Protein AF-A0A553SNF8-F1 (afdb_monomer_lite)

Foldseek 3Di:
DKWFKKFKAFFLVLCVVQVCAVCVLCCLQPQVVQLLCLQFFDWDDPDSFKIKGKNDDPLVCLVPDPLLVVLVVLLVVLVVLLVVQVVCVVVVNDRDDDPVSVVSLVVNVVSLVVSCVNGVVLVVLLVDPDQQDDDPPPVVRCPSVSSSRSSSSSVCCSVPPDPPDDMDIWMAGSPQNMIIHDCVVDDPVNVVVSQVVVQVSSQVCLVPGSRHHIDMFFAFPAWAFFDWAQKKKWKFADHSDDDPDVVVCVVCSPPRIDIDMDGDPVPGTDGCRVCCVVCVVVNNSRGTPAMDGPRHGGTPTHGDMDDD

Secondary structure (DSSP, 8-state):
-EEEEEEEEE-HHHHHHTTHHHHHHHIIIIIHHHHHHHH-SEEEE-SSSEEEEE----HHHHHH-HHHHHHHHHHHHHHHHHHHHHHHHHTT------HHHHHHHHHHHHHHHHHHHHSTTHHHHHH---------S-TT--TTHHHHHHHHHHHHHHHH--TTS---EEEEETTT-EEEEE-TT--HHHHHHHHHHHHHHHHHTTTTSTT-SEEEEEPEEE-----EESEEEEEEEPPSS--S-TTTHHHHTT-SEEEEEEEPPTT--EEGGGGHHHHHHHHHTT-EEEEEETTEE----EE-EEE-

pLDDT: mean 81.84, std 12.33, range [41.19, 96.06]

Radius of gyration: 25.87 Å; chains: 1; bounding box: 63×44×79 Å

Organism: Niallia circulans (NCBI:txid1397)

Sequence (308 aa):
MEYFVFKLNLEPKTLQIYDYESNREQVIAKIIPKGLGEIFNTYEIIDDSLIKYSDEIDISEVANSLEYNKLIELNRNIINMYEEIVNRYKKGEGINYSVEYLEHRELLNKYINDLILKYPFLKGALESKENVFMVDSFSKIKMAVTYIQRAKKIEYFIKHFSKKESKTEFIYDKQKEFIYISTKDATPKTVEDYVEILQDKINNFSSDSNIGRVTINPVYEKFEFTGLYSEITIELVYPNGAARDRSRAIEAASAAREIRKLEASKNEKIDISTLNDYYQEDGEKGYIKSITSKGKKIITSVIKKMVL

Structure (mmCIF, N/CA/C/O backbone):
data_AF-A0A553SNF8-F1
#
_entry.id   AF-A0A553SNF8-F1
#
loop_
_atom_site.group_PDB
_atom_site.id
_atom_site.type_symbol
_atom_site.label_atom_id
_atom_site.label_alt_id
_atom_site.label_comp_id
_atom_site.label_asym_id
_atom_site.label_entity_id
_atom_site.label_seq_id
_atom_site.pdbx_PDB_ins_code
_atom_site.Cartn_x
_atom_site.Cartn_y
_atom_site.Cartn_z
_atom_site.occupancy
_atom_site.B_iso_or_equiv
_atom_site.auth_seq_id
_atom_site.auth_comp_id
_atom_site.auth_asym_id
_atom_site.auth_atom_id
_atom_site.pdbx_PDB_model_num
ATOM 1 N N . MET A 1 1 ? -7.294 12.730 -20.487 1.00 83.81 1 MET A N 1
ATOM 2 C CA . MET A 1 1 ? -6.097 13.321 -19.821 1.00 83.81 1 MET A CA 1
ATOM 3 C C . MET A 1 1 ? -4.922 12.365 -20.027 1.00 83.81 1 MET A C 1
ATOM 5 O O . MET A 1 1 ? -5.191 11.196 -20.252 1.00 83.81 1 MET A O 1
ATOM 9 N N . GLU A 1 2 ? -3.658 12.806 -20.056 1.00 92.50 2 GLU A N 1
ATOM 10 C CA . GLU A 1 2 ? -2.517 11.888 -20.280 1.00 92.50 2 GLU A CA 1
ATOM 11 C C . GLU A 1 2 ? -1.957 11.355 -18.948 1.00 92.50 2 GLU A C 1
ATOM 13 O O . GLU A 1 2 ? -1.859 12.091 -17.963 1.00 92.50 2 GLU A O 1
ATOM 18 N N . TYR A 1 3 ? -1.578 10.077 -18.933 1.00 94.44 3 TYR A N 1
ATOM 19 C CA . TYR A 1 3 ? -1.058 9.364 -17.769 1.00 94.44 3 TYR A CA 1
ATOM 20 C C . TYR A 1 3 ? 0.196 8.564 -18.125 1.00 94.44 3 TYR A C 1
ATOM 22 O O . TYR A 1 3 ? 0.254 7.956 -19.191 1.00 94.44 3 TYR A O 1
ATOM 30 N N . PHE A 1 4 ? 1.173 8.512 -17.219 1.00 95.31 4 PHE A N 1
ATOM 31 C CA . PHE A 1 4 ? 2.247 7.521 -17.259 1.00 95.31 4 PHE A CA 1
ATOM 32 C C . PHE A 1 4 ? 1.727 6.157 -16.808 1.00 95.31 4 PHE A C 1
ATOM 34 O O . PHE A 1 4 ? 0.921 6.073 -15.878 1.00 95.31 4 PHE A O 1
ATOM 41 N N . VAL A 1 5 ? 2.212 5.097 -17.453 1.00 95.88 5 VAL A N 1
ATOM 42 C CA . VAL A 1 5 ? 1.786 3.719 -17.196 1.00 95.88 5 VAL A CA 1
ATOM 43 C C . VAL A 1 5 ? 2.835 2.978 -16.374 1.00 95.88 5 VAL A C 1
ATOM 45 O O . VAL A 1 5 ? 4.001 2.875 -16.757 1.00 95.88 5 VAL A O 1
ATOM 48 N N . PHE A 1 6 ? 2.387 2.401 -15.267 1.00 95.75 6 PHE A N 1
ATOM 49 C CA . PHE A 1 6 ? 3.163 1.519 -14.406 1.00 95.75 6 PHE A CA 1
ATOM 50 C C . PHE A 1 6 ? 2.449 0.181 -14.252 1.00 95.75 6 PHE A C 1
ATOM 52 O O . PHE A 1 6 ? 1.236 0.101 -14.425 1.00 95.75 6 PHE A O 1
ATOM 59 N N . LYS A 1 7 ? 3.184 -0.871 -13.900 1.00 94.50 7 LYS A N 1
ATOM 60 C CA . LYS A 1 7 ? 2.624 -2.179 -13.562 1.00 94.50 7 LYS A CA 1
ATOM 61 C C . LYS A 1 7 ? 2.808 -2.476 -12.083 1.00 94.50 7 LYS A C 1
ATOM 63 O O . LYS A 1 7 ? 3.927 -2.403 -11.578 1.00 94.50 7 LYS A O 1
ATOM 68 N N . LEU A 1 8 ? 1.723 -2.878 -11.423 1.00 94.00 8 LEU A N 1
ATOM 69 C CA . LEU A 1 8 ? 1.752 -3.461 -10.086 1.00 94.00 8 LEU A CA 1
ATOM 70 C C . LEU A 1 8 ? 2.056 -4.961 -10.197 1.00 94.00 8 LEU A C 1
ATOM 72 O O . LEU A 1 8 ? 1.266 -5.728 -10.747 1.00 94.00 8 LEU A O 1
ATOM 76 N N . ASN A 1 9 ? 3.205 -5.375 -9.670 1.00 90.56 9 ASN A N 1
ATOM 77 C CA . ASN A 1 9 ? 3.650 -6.767 -9.629 1.00 90.56 9 ASN A CA 1
ATOM 78 C C . ASN A 1 9 ? 3.510 -7.306 -8.202 1.00 90.56 9 ASN A C 1
ATOM 80 O O . ASN A 1 9 ? 3.994 -6.671 -7.261 1.00 90.56 9 ASN A O 1
ATOM 84 N N . LEU A 1 10 ? 2.853 -8.456 -8.040 1.00 88.25 10 LEU A N 1
ATOM 85 C CA . LEU A 1 10 ? 2.689 -9.110 -6.740 1.00 88.25 10 LEU A CA 1
ATOM 86 C C . LEU A 1 10 ? 3.916 -9.978 -6.444 1.00 88.25 10 LEU A C 1
ATOM 88 O O . LEU A 1 10 ? 4.553 -10.498 -7.359 1.00 88.25 10 LEU A O 1
ATOM 92 N N . GLU A 1 11 ? 4.255 -10.169 -5.170 1.00 83.56 11 GLU A N 1
ATOM 93 C CA . GLU A 1 11 ? 5.331 -11.100 -4.823 1.00 83.56 11 GLU A CA 1
ATOM 94 C C . GLU A 1 11 ? 4.965 -12.566 -5.149 1.00 83.56 11 GLU A C 1
ATOM 96 O O . GLU A 1 11 ? 3.789 -12.944 -5.074 1.00 83.56 11 GLU A O 1
ATOM 101 N N . PRO A 1 12 ? 5.957 -13.437 -5.431 1.00 80.38 12 PRO A N 1
ATOM 102 C CA . PRO A 1 12 ? 5.714 -14.843 -5.766 1.00 80.38 12 PRO A CA 1
ATOM 103 C C . PRO A 1 12 ? 4.860 -15.594 -4.743 1.00 80.38 12 PRO A C 1
ATOM 105 O O . PRO A 1 12 ? 4.022 -16.411 -5.116 1.00 80.38 12 PRO A O 1
ATOM 108 N N . LYS A 1 13 ? 5.032 -15.294 -3.451 1.00 81.19 13 LYS A N 1
ATOM 109 C CA . LYS A 1 13 ? 4.253 -15.912 -2.376 1.00 81.19 13 LYS A CA 1
ATOM 110 C C . LYS A 1 13 ? 2.761 -15.585 -2.497 1.00 81.19 13 LYS A C 1
ATOM 112 O O . LYS A 1 13 ? 1.938 -16.487 -2.384 1.00 81.19 13 LYS A O 1
ATOM 117 N N . THR A 1 14 ? 2.411 -14.328 -2.772 1.00 83.62 14 THR A N 1
ATOM 118 C CA . THR A 1 14 ? 1.022 -13.913 -3.016 1.00 83.62 14 THR A CA 1
ATOM 119 C C . THR A 1 14 ? 0.461 -14.593 -4.264 1.00 83.62 14 THR A C 1
ATOM 121 O O . THR A 1 14 ? -0.651 -15.115 -4.229 1.00 83.62 14 THR A O 1
ATOM 124 N N . LEU A 1 15 ? 1.238 -14.650 -5.351 1.00 83.50 15 LEU A N 1
ATOM 125 C CA . LEU A 1 15 ? 0.826 -15.323 -6.589 1.00 83.50 15 LEU A CA 1
ATOM 126 C C . LEU A 1 15 ? 0.531 -16.816 -6.366 1.00 83.50 15 LEU A C 1
ATOM 128 O O . LEU A 1 15 ? -0.451 -17.331 -6.898 1.00 83.50 15 LEU A O 1
ATOM 132 N N . GLN A 1 16 ? 1.346 -17.495 -5.552 1.00 83.12 16 GLN A N 1
ATOM 133 C CA . GLN A 1 16 ? 1.144 -18.898 -5.174 1.00 83.12 16 GLN A CA 1
ATOM 134 C C . GLN A 1 16 ? -0.106 -19.093 -4.313 1.00 83.12 16 GLN A C 1
ATOM 136 O O . GLN A 1 16 ? -0.864 -20.026 -4.561 1.00 83.12 16 GLN A O 1
ATOM 141 N N . ILE A 1 17 ? -0.343 -18.215 -3.328 1.00 87.44 17 ILE A N 1
ATOM 142 C CA . ILE A 1 17 ? -1.525 -18.280 -2.448 1.00 87.44 17 ILE A CA 1
ATOM 143 C C . ILE A 1 17 ? -2.823 -18.277 -3.262 1.00 87.44 17 ILE A C 1
ATOM 145 O O . ILE A 1 17 ? -3.762 -18.991 -2.913 1.00 87.44 17 ILE A O 1
ATOM 149 N N . TYR A 1 18 ? -2.872 -17.496 -4.341 1.00 87.56 18 TYR A N 1
ATOM 150 C CA . TYR A 1 18 ? -4.067 -17.374 -5.173 1.00 87.56 18 TYR A CA 1
ATOM 151 C C . TYR A 1 18 ? -4.099 -18.297 -6.389 1.00 87.56 18 TYR A C 1
ATOM 153 O O . TYR A 1 18 ? -5.067 -18.228 -7.139 1.00 87.56 18 TYR A O 1
ATOM 161 N N . ASP A 1 19 ? -3.079 -19.132 -6.607 1.00 85.69 19 ASP A N 1
ATOM 162 C CA . ASP A 1 19 ? -2.916 -19.884 -7.857 1.00 85.69 19 ASP A CA 1
ATOM 163 C C . ASP A 1 19 ? -3.157 -18.976 -9.080 1.00 85.69 19 ASP A C 1
ATOM 165 O O . ASP A 1 19 ? -4.128 -19.119 -9.831 1.00 85.69 19 ASP A O 1
ATOM 169 N N . TYR A 1 20 ? -2.319 -17.939 -9.191 1.00 84.44 20 TYR A N 1
ATOM 170 C CA . TYR A 1 20 ? -2.552 -16.805 -10.087 1.00 84.44 20 TYR A CA 1
ATOM 171 C C . TYR A 1 20 ? -2.827 -17.210 -11.540 1.00 84.44 20 TYR A C 1
ATOM 173 O O . TYR A 1 20 ? -3.677 -16.597 -12.173 1.00 84.44 20 TYR A O 1
ATOM 181 N N . GLU A 1 21 ? -2.164 -18.239 -12.074 1.00 82.06 21 GLU A N 1
ATOM 182 C CA . GLU A 1 21 ? -2.382 -18.684 -13.460 1.00 82.06 21 GLU A CA 1
ATOM 183 C C . GLU A 1 21 ? -3.831 -19.123 -13.707 1.00 82.06 21 GLU A C 1
ATOM 185 O O . GLU A 1 21 ? -4.420 -18.776 -14.730 1.00 82.06 21 GLU A O 1
ATOM 190 N N . SER A 1 22 ? -4.423 -19.841 -12.752 1.00 85.00 22 SER A N 1
ATOM 191 C CA . SER A 1 22 ? -5.802 -20.325 -12.843 1.00 85.00 22 SER A CA 1
ATOM 192 C C . SER A 1 22 ? -6.821 -19.246 -12.471 1.00 85.00 22 SER A C 1
ATOM 194 O O . SER A 1 22 ? -7.935 -19.247 -12.990 1.00 85.00 22 SER A O 1
ATOM 196 N N . ASN A 1 23 ? -6.454 -18.318 -11.579 1.00 88.50 23 ASN A N 1
ATOM 197 C CA . ASN A 1 23 ? -7.374 -17.337 -10.990 1.00 88.50 23 ASN A CA 1
ATOM 198 C C . ASN A 1 23 ? -7.053 -15.885 -11.365 1.00 88.50 23 ASN A C 1
ATOM 200 O O . ASN A 1 23 ? -7.493 -14.955 -10.684 1.00 88.50 23 ASN A O 1
ATOM 204 N N . ARG A 1 24 ? -6.302 -15.670 -12.449 1.00 87.56 24 ARG A N 1
ATOM 205 C CA . ARG A 1 24 ? -5.780 -14.358 -12.853 1.00 87.56 24 ARG A CA 1
ATOM 206 C C . ARG A 1 24 ? -6.851 -13.274 -12.837 1.00 87.56 24 ARG A C 1
ATOM 208 O O . ARG A 1 24 ? -6.680 -12.242 -12.201 1.00 87.56 24 ARG A O 1
ATOM 215 N N . GLU A 1 25 ? -7.977 -13.515 -13.498 1.00 90.94 25 GLU A N 1
ATOM 216 C CA . GLU A 1 25 ? -9.065 -12.539 -13.591 1.00 90.94 25 GLU A CA 1
ATOM 217 C C . GLU A 1 25 ? -9.631 -12.164 -12.213 1.00 90.94 25 GLU A C 1
ATOM 219 O O . GLU A 1 25 ? -9.845 -10.988 -11.928 1.00 90.94 25 GLU A O 1
ATOM 224 N N . GLN A 1 26 ? -9.796 -13.136 -11.313 1.00 92.56 26 GLN A N 1
ATOM 225 C CA . GLN A 1 26 ? -10.245 -12.877 -9.947 1.00 92.56 26 GLN A CA 1
ATOM 226 C C . GLN A 1 26 ? -9.218 -12.056 -9.160 1.00 92.56 26 GLN A C 1
ATOM 228 O O . GLN A 1 26 ? -9.600 -11.147 -8.416 1.00 92.56 26 GLN A O 1
ATOM 233 N N . VAL A 1 27 ? -7.927 -12.357 -9.312 1.00 91.81 27 VAL A N 1
ATOM 234 C CA . VAL A 1 27 ? -6.870 -11.614 -8.621 1.00 91.81 27 VAL A CA 1
ATOM 235 C C . VAL A 1 27 ? -6.867 -10.153 -9.068 1.00 91.81 27 VAL A C 1
ATOM 237 O O . VAL A 1 27 ? -6.914 -9.259 -8.224 1.00 91.81 27 VAL A O 1
ATOM 240 N N . ILE A 1 28 ? -6.899 -9.911 -10.379 1.00 92.75 28 ILE A N 1
ATOM 241 C CA . ILE A 1 28 ? -6.827 -8.565 -10.957 1.00 92.75 28 ILE A CA 1
ATOM 242 C C . ILE A 1 28 ? -8.115 -7.774 -10.713 1.00 92.75 28 ILE A C 1
ATOM 244 O O . ILE A 1 28 ? -8.064 -6.618 -10.308 1.00 92.75 28 ILE A O 1
ATOM 248 N N . ALA A 1 29 ? -9.284 -8.376 -10.924 1.00 92.81 29 ALA A N 1
ATOM 249 C CA . ALA A 1 29 ? -10.547 -7.645 -10.874 1.00 92.81 29 ALA A CA 1
ATOM 250 C C . ALA A 1 29 ? -11.146 -7.534 -9.463 1.00 92.81 29 ALA A C 1
ATOM 252 O O . ALA A 1 29 ? -12.039 -6.712 -9.253 1.00 92.81 29 ALA A O 1
ATOM 253 N N . LYS A 1 30 ? -10.705 -8.359 -8.497 1.00 91.38 30 LYS A N 1
ATOM 254 C CA . LYS A 1 30 ? -11.294 -8.399 -7.144 1.00 91.38 30 LYS A CA 1
ATOM 255 C C . LYS A 1 30 ? -10.268 -8.311 -6.020 1.00 91.38 30 LYS A C 1
ATOM 257 O O . LYS A 1 30 ? -10.416 -7.455 -5.153 1.00 91.38 30 LYS A O 1
ATOM 262 N N . ILE A 1 31 ? -9.253 -9.178 -6.006 1.00 92.69 31 ILE A N 1
ATOM 263 C CA . ILE A 1 31 ? -8.310 -9.253 -4.873 1.00 92.69 31 ILE A CA 1
ATOM 264 C C . ILE A 1 31 ? -7.459 -7.987 -4.781 1.00 92.69 31 ILE A C 1
ATOM 266 O O . ILE A 1 31 ? -7.394 -7.385 -3.709 1.00 92.69 31 ILE A O 1
ATOM 270 N N . ILE A 1 32 ? -6.861 -7.556 -5.897 1.00 93.25 32 ILE A N 1
ATOM 271 C CA . ILE A 1 32 ? -6.054 -6.336 -5.933 1.00 93.25 32 ILE A CA 1
ATOM 272 C C . ILE A 1 32 ? -6.899 -5.105 -5.575 1.00 93.25 32 ILE A C 1
ATOM 274 O O . ILE A 1 32 ? -6.536 -4.415 -4.622 1.00 93.25 32 ILE A O 1
ATOM 278 N N . PRO A 1 33 ? -8.057 -4.857 -6.221 1.00 92.00 33 PRO A N 1
ATOM 279 C CA . PRO A 1 33 ? -8.917 -3.735 -5.869 1.00 92.00 33 PRO A CA 1
ATOM 280 C C . PRO A 1 33 ? -9.352 -3.699 -4.406 1.00 92.00 33 PRO A C 1
ATOM 282 O O . PRO A 1 33 ? -9.375 -2.629 -3.800 1.00 92.00 33 PRO A O 1
ATOM 285 N N . LYS A 1 34 ? -9.675 -4.861 -3.824 1.00 88.56 34 LYS A N 1
ATOM 286 C CA . LYS A 1 34 ? -10.031 -4.958 -2.407 1.00 88.56 34 LYS A CA 1
ATOM 287 C C . LYS A 1 34 ? -8.853 -4.563 -1.515 1.00 88.56 34 LYS A C 1
ATOM 289 O O . LYS A 1 34 ? -9.034 -3.742 -0.627 1.00 88.56 34 LYS A O 1
ATOM 294 N N . GLY A 1 35 ? -7.658 -5.100 -1.775 1.00 89.31 35 GLY A N 1
ATOM 295 C CA . GLY A 1 35 ? -6.455 -4.762 -1.008 1.00 89.31 35 GLY A CA 1
ATOM 296 C C . GLY A 1 35 ? -6.073 -3.286 -1.128 1.00 89.31 35 GLY A C 1
ATOM 297 O O . GLY A 1 35 ? -5.759 -2.652 -0.129 1.00 89.31 35 GLY A O 1
ATOM 298 N N . LEU A 1 36 ? -6.173 -2.701 -2.325 1.00 90.31 36 LEU A N 1
ATOM 299 C CA . LEU A 1 36 ? -5.973 -1.261 -2.511 1.00 90.31 36 LEU A CA 1
ATOM 300 C C . LEU A 1 36 ? -7.040 -0.446 -1.756 1.00 90.31 36 LEU A C 1
ATOM 302 O O . LEU A 1 36 ? -6.704 0.533 -1.098 1.00 90.31 36 LEU A O 1
ATOM 306 N N . GLY A 1 37 ? -8.304 -0.875 -1.766 1.00 85.00 37 GLY A N 1
ATOM 307 C CA . GLY A 1 37 ? -9.381 -0.228 -1.005 1.00 85.00 37 GLY A CA 1
ATOM 308 C C . GLY A 1 37 ? -9.221 -0.306 0.519 1.00 85.00 37 GLY A C 1
ATOM 309 O O . GLY A 1 37 ? -9.763 0.532 1.228 1.00 85.00 37 GLY A O 1
ATOM 310 N N . GLU A 1 38 ? -8.460 -1.272 1.036 1.00 81.56 38 GLU A N 1
ATOM 311 C CA . GLU A 1 38 ? -8.096 -1.351 2.461 1.00 81.56 38 GLU A CA 1
ATOM 312 C C . GLU A 1 38 ? -6.990 -0.338 2.838 1.00 81.56 38 GLU A C 1
ATOM 314 O O . GLU A 1 38 ? -6.829 -0.015 4.016 1.00 81.56 38 GLU A O 1
ATOM 319 N N . ILE A 1 39 ? -6.233 0.164 1.852 1.00 82.31 39 ILE A N 1
ATOM 320 C CA . ILE A 1 39 ? -5.044 1.021 2.028 1.00 82.31 39 ILE A CA 1
ATOM 321 C C . ILE A 1 39 ? -5.344 2.496 1.711 1.00 82.31 39 ILE A C 1
ATOM 323 O O . ILE A 1 39 ? -4.764 3.397 2.325 1.00 82.31 39 ILE A O 1
ATOM 327 N N . PHE A 1 40 ? -6.223 2.755 0.740 1.00 83.38 40 PHE A N 1
ATOM 328 C CA . PHE A 1 40 ? -6.571 4.094 0.260 1.00 83.38 40 PHE A CA 1
ATOM 329 C C . PHE A 1 40 ? -7.983 4.500 0.699 1.00 83.38 40 PHE A C 1
ATOM 331 O O . PHE A 1 40 ? -8.864 3.663 0.860 1.00 83.38 40 PHE A O 1
ATOM 338 N N . ASN A 1 41 ? -8.187 5.802 0.905 1.00 68.81 41 ASN A N 1
ATOM 339 C CA . ASN A 1 41 ? -9.356 6.336 1.616 1.00 68.81 41 ASN A CA 1
ATOM 340 C C . ASN A 1 41 ? -10.534 6.626 0.704 1.00 68.81 41 ASN A C 1
ATOM 342 O O . ASN A 1 41 ? -11.682 6.451 1.099 1.00 68.81 41 ASN A O 1
ATOM 346 N N . THR A 1 42 ? -10.237 7.061 -0.514 1.00 66.12 42 THR A N 1
ATOM 347 C CA . THR A 1 42 ? -11.239 7.314 -1.538 1.00 66.12 42 THR A CA 1
ATOM 348 C C . THR A 1 42 ? -11.014 6.326 -2.668 1.00 66.12 42 THR A C 1
ATOM 350 O O . THR A 1 42 ? -9.887 6.191 -3.150 1.00 66.12 42 THR A O 1
ATOM 353 N N . TYR A 1 43 ? -12.080 5.662 -3.116 1.00 77.25 43 TYR A N 1
ATOM 354 C CA . TYR A 1 43 ? -12.078 5.003 -4.413 1.00 77.25 43 TYR A CA 1
ATOM 355 C C . TYR A 1 43 ? -13.316 5.391 -5.225 1.00 77.25 43 TYR A C 1
ATOM 357 O O . TYR A 1 43 ? -14.440 5.351 -4.732 1.00 77.25 43 TYR A O 1
ATOM 365 N N . GLU A 1 44 ? -13.096 5.801 -6.470 1.00 84.81 44 GLU A N 1
ATOM 366 C CA . GLU A 1 44 ? -14.136 6.182 -7.427 1.00 84.81 44 GLU A CA 1
ATOM 367 C C . GLU A 1 44 ? -14.080 5.210 -8.606 1.00 84.81 44 GLU A C 1
ATOM 369 O O . GLU A 1 44 ? -13.020 4.979 -9.193 1.00 84.81 44 GLU A O 1
ATOM 374 N N . ILE A 1 45 ? -15.219 4.613 -8.952 1.00 86.88 45 ILE A N 1
ATOM 375 C CA . ILE A 1 45 ? -15.329 3.767 -10.141 1.00 86.88 45 ILE A CA 1
ATOM 376 C C . ILE A 1 45 ? -15.508 4.703 -11.336 1.00 86.88 45 ILE A C 1
ATOM 378 O O . ILE A 1 45 ? -16.573 5.296 -11.490 1.00 86.88 45 ILE A O 1
ATOM 382 N N . ILE A 1 46 ? -14.462 4.841 -12.155 1.00 87.25 46 ILE A N 1
ATOM 383 C CA . ILE A 1 46 ? -14.522 5.631 -13.394 1.00 87.25 46 ILE A CA 1
ATOM 384 C C . ILE A 1 46 ? -15.360 4.868 -14.425 1.00 87.25 46 ILE A C 1
ATOM 386 O O . ILE A 1 46 ? -16.241 5.445 -15.058 1.00 87.25 46 ILE A O 1
ATOM 390 N N . ASP A 1 47 ? -15.104 3.562 -14.555 1.00 87.44 47 ASP A N 1
ATOM 391 C CA . ASP A 1 47 ? -15.867 2.636 -15.392 1.00 87.44 47 ASP A CA 1
ATOM 392 C C . ASP A 1 47 ? -15.706 1.165 -14.934 1.00 87.44 47 ASP A C 1
ATOM 394 O O . ASP A 1 47 ? -15.074 0.850 -13.917 1.00 87.44 47 ASP A O 1
ATOM 398 N N . ASP A 1 48 ? -16.276 0.229 -15.698 1.00 86.00 48 ASP A N 1
ATOM 399 C CA . ASP A 1 48 ? -16.244 -1.212 -15.410 1.00 86.00 48 ASP A CA 1
ATOM 400 C C . ASP A 1 48 ? -14.833 -1.820 -15.346 1.00 86.00 48 ASP A C 1
ATOM 402 O O . ASP A 1 48 ? -14.659 -2.895 -14.767 1.00 86.00 48 ASP A O 1
ATOM 406 N N . SER A 1 49 ? -13.814 -1.144 -15.871 1.00 91.19 49 SER A N 1
ATOM 407 C CA . SER A 1 49 ? -12.410 -1.562 -15.894 1.00 91.19 49 SER A CA 1
ATOM 408 C C . SER A 1 49 ? -11.492 -0.699 -15.020 1.00 91.19 49 SER A C 1
ATOM 410 O O . SER A 1 49 ? -10.498 -1.217 -14.514 1.00 91.19 49 SER A O 1
ATOM 412 N N . LEU A 1 50 ? -11.843 0.559 -14.750 1.00 94.50 50 LEU A N 1
ATOM 413 C CA . LEU A 1 50 ? -10.973 1.531 -14.088 1.00 94.50 50 LEU A CA 1
ATOM 414 C C . LEU A 1 50 ? -11.481 1.946 -12.704 1.00 94.50 50 LEU A C 1
ATOM 416 O O . LEU A 1 50 ? -12.629 2.360 -12.533 1.00 94.50 50 LEU A O 1
ATOM 420 N N . ILE A 1 51 ? -10.591 1.888 -11.711 1.00 93.12 51 ILE A N 1
ATOM 421 C CA . ILE A 1 51 ? -10.854 2.372 -10.349 1.00 93.12 51 ILE A CA 1
AT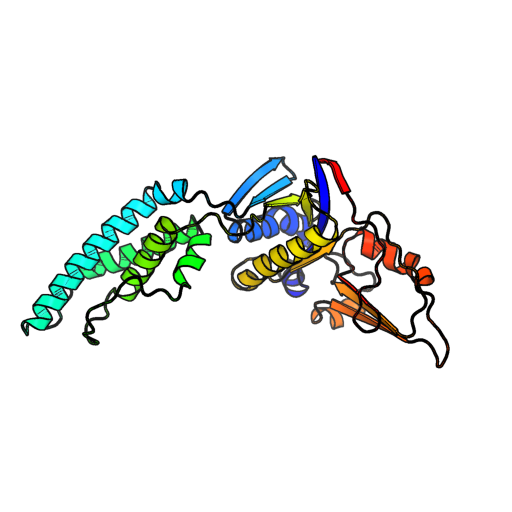OM 422 C C . ILE A 1 51 ? -9.824 3.432 -9.995 1.00 93.12 51 ILE A C 1
ATOM 424 O O . ILE A 1 51 ? -8.625 3.169 -9.996 1.00 93.12 51 ILE A O 1
ATOM 428 N N . LYS A 1 52 ? -10.284 4.627 -9.654 1.00 92.62 52 LYS A N 1
ATOM 429 C CA . LYS A 1 52 ? -9.446 5.685 -9.106 1.00 92.62 52 LYS A CA 1
ATOM 430 C C . LYS A 1 52 ? -9.280 5.470 -7.611 1.00 92.62 52 LYS A C 1
ATOM 432 O O . LYS A 1 52 ? -10.277 5.284 -6.928 1.00 92.62 52 LYS A O 1
ATOM 437 N N . TYR A 1 53 ? -8.057 5.549 -7.110 1.00 91.06 53 TYR A N 1
ATOM 438 C CA . TYR A 1 53 ? -7.741 5.542 -5.687 1.00 91.06 53 TYR A CA 1
ATOM 439 C C . TYR A 1 53 ? -7.110 6.869 -5.296 1.00 91.06 53 TYR A C 1
ATOM 441 O O . TYR A 1 53 ? -6.282 7.414 -6.032 1.00 91.06 53 TYR A O 1
ATOM 449 N N . SER A 1 54 ? -7.465 7.372 -4.117 1.00 85.56 54 SER A N 1
ATOM 450 C CA . SER A 1 54 ? -6.719 8.456 -3.502 1.00 85.56 54 SER A CA 1
ATOM 451 C C . SER A 1 54 ? -6.600 8.322 -1.990 1.00 85.56 54 SER A C 1
ATOM 453 O O . SER A 1 54 ? -7.401 7.673 -1.311 1.00 85.56 54 SER A O 1
ATOM 455 N N . ASP A 1 55 ? -5.573 8.960 -1.449 1.00 75.12 55 ASP A N 1
ATOM 456 C CA . ASP A 1 55 ? -5.453 9.217 -0.020 1.00 75.12 55 ASP A CA 1
ATOM 457 C C . ASP A 1 55 ? -6.089 10.542 0.403 1.00 75.12 55 ASP A C 1
ATOM 459 O O . ASP A 1 55 ? -5.874 10.976 1.535 1.00 75.12 55 ASP A O 1
ATOM 463 N N . GLU A 1 56 ? -6.892 11.171 -0.463 1.00 71.38 56 GLU A N 1
ATOM 464 C CA . GLU A 1 56 ? -7.703 12.300 -0.040 1.00 71.38 56 GLU A CA 1
ATOM 465 C C . GLU A 1 56 ? -8.663 11.803 1.034 1.00 71.38 56 GLU A C 1
ATOM 467 O O . GLU A 1 56 ? -9.533 10.965 0.801 1.00 71.38 56 GLU A O 1
ATOM 472 N N . ILE A 1 57 ? -8.427 12.286 2.248 1.00 69.00 57 ILE A N 1
ATOM 473 C CA . ILE A 1 57 ? -9.287 12.040 3.389 1.00 69.00 57 ILE A CA 1
ATOM 474 C C . ILE A 1 57 ? -10.285 13.186 3.424 1.00 69.00 57 ILE A C 1
ATOM 476 O O . ILE A 1 57 ? -9.899 14.350 3.592 1.00 69.00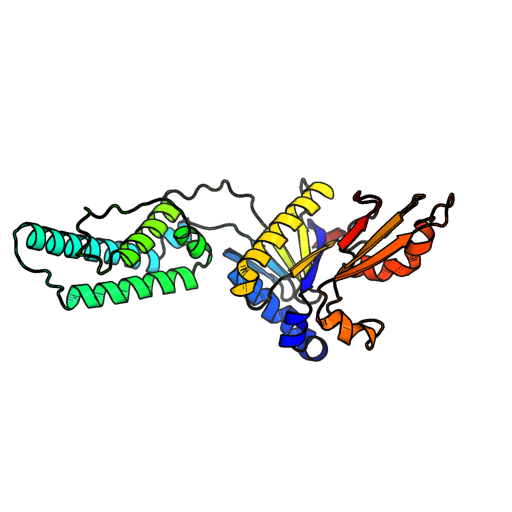 57 ILE A O 1
ATOM 480 N N . ASP A 1 58 ? -11.569 12.862 3.311 1.00 71.75 58 ASP A N 1
ATOM 481 C CA . ASP A 1 58 ? -12.611 13.782 3.742 1.00 71.75 58 ASP A CA 1
ATOM 482 C C . ASP A 1 58 ? -12.807 13.652 5.256 1.00 71.75 58 ASP A C 1
ATOM 484 O O . ASP A 1 58 ? -13.659 12.921 5.759 1.00 71.75 58 ASP A O 1
ATOM 488 N N . ILE A 1 59 ? -11.979 14.376 6.016 1.00 77.62 59 ILE A N 1
ATOM 489 C CA . ILE A 1 59 ? -12.116 14.437 7.479 1.00 77.62 59 ILE A CA 1
ATOM 490 C C . ILE A 1 59 ? -13.494 14.951 7.861 1.00 77.62 59 ILE A C 1
ATOM 492 O O . ILE A 1 59 ? -14.010 14.561 8.905 1.00 77.62 59 ILE A O 1
ATOM 496 N N . SER A 1 60 ? -14.096 15.804 7.032 1.00 79.06 60 SER A N 1
ATOM 497 C CA . SER A 1 60 ? -15.420 16.356 7.292 1.00 79.06 60 SER A CA 1
ATOM 498 C C . SER A 1 60 ? -16.461 15.245 7.311 1.00 79.06 60 SER A C 1
ATOM 500 O O . SER A 1 60 ? -17.330 15.256 8.177 1.00 79.06 60 SER A O 1
ATOM 502 N N . GLU A 1 61 ? -16.361 14.264 6.414 1.00 83.12 61 GLU A N 1
ATOM 503 C CA . GLU A 1 61 ? -17.256 13.105 6.405 1.00 83.12 61 GLU A CA 1
ATOM 504 C C . GLU A 1 61 ? -17.167 12.334 7.728 1.00 83.12 61 GLU A C 1
ATOM 506 O O . GLU A 1 61 ? -18.180 12.101 8.392 1.00 83.12 61 GLU A O 1
ATOM 511 N N . VAL A 1 62 ? -15.949 12.009 8.171 1.00 84.50 62 VAL A N 1
ATOM 512 C CA . VAL A 1 62 ? -15.743 11.262 9.420 1.00 84.50 62 VAL A CA 1
ATOM 513 C C . VAL A 1 62 ? -16.175 12.074 10.634 1.00 84.50 62 VAL A C 1
ATOM 515 O O . VAL A 1 62 ? -16.899 11.558 11.486 1.00 84.50 62 VAL A O 1
ATOM 518 N N . ALA A 1 63 ? -15.788 13.349 10.701 1.00 85.62 63 ALA A N 1
ATOM 519 C CA . ALA A 1 63 ? -16.135 14.255 11.792 1.00 85.62 63 ALA A CA 1
ATOM 520 C C . ALA A 1 63 ? -17.652 14.467 11.924 1.00 85.62 63 ALA A C 1
ATOM 522 O O . ALA A 1 63 ? -18.137 14.694 13.031 1.00 85.62 63 ALA A O 1
ATOM 523 N N . ASN A 1 64 ? -18.400 14.355 10.822 1.00 87.69 64 ASN A N 1
ATOM 524 C CA . ASN A 1 64 ? -19.859 14.469 10.805 1.00 87.69 64 ASN A CA 1
ATOM 525 C C . ASN A 1 64 ? -20.582 13.112 10.892 1.00 87.69 64 ASN A C 1
ATOM 527 O O . ASN A 1 64 ? -21.812 13.080 10.963 1.00 87.69 64 ASN A O 1
ATOM 531 N N . SER A 1 65 ? -19.854 11.992 10.907 1.00 89.81 65 SER A N 1
ATOM 532 C CA . SER A 1 65 ? -20.452 10.656 10.944 1.00 89.81 65 SER A CA 1
ATOM 533 C C . SER A 1 65 ? -21.153 10.364 12.278 1.00 89.81 65 SER A C 1
ATOM 535 O O . SER A 1 65 ? -20.734 10.795 13.359 1.00 89.81 65 SER A O 1
ATOM 537 N N . LEU A 1 66 ? -22.241 9.592 12.215 1.00 89.56 66 LEU A N 1
ATOM 538 C CA . LEU A 1 66 ? -22.990 9.163 13.400 1.00 89.56 66 LEU A CA 1
ATOM 539 C C . LEU A 1 66 ? -22.113 8.302 14.322 1.00 89.56 66 LEU A C 1
ATOM 541 O O . LEU A 1 66 ? -22.197 8.401 15.545 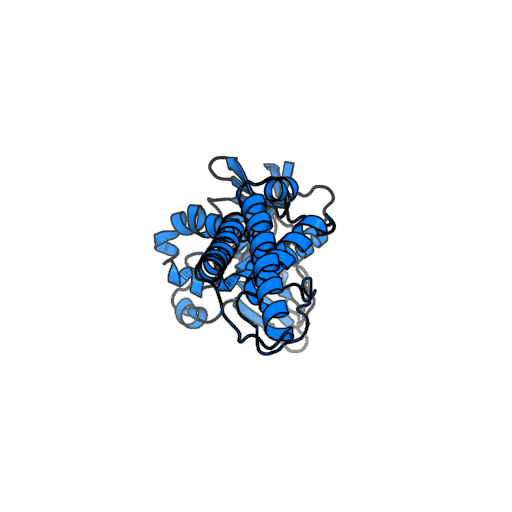1.00 89.56 66 LEU A O 1
ATOM 545 N N . GLU A 1 67 ? -21.266 7.460 13.737 1.00 88.69 67 GLU A N 1
ATOM 546 C CA . GLU A 1 67 ? -20.369 6.551 14.443 1.00 88.69 67 GLU A CA 1
ATOM 547 C C . GLU A 1 67 ? -19.298 7.310 15.232 1.00 88.69 67 GLU A C 1
ATOM 549 O O . GLU A 1 67 ? -19.068 7.000 16.402 1.00 88.69 67 GLU A O 1
ATOM 554 N N . TYR A 1 68 ? -18.698 8.346 14.638 1.00 92.69 68 TYR A N 1
ATOM 555 C CA . TYR A 1 68 ? -17.748 9.203 15.342 1.00 92.69 68 TYR A CA 1
ATOM 556 C C . TYR A 1 68 ? -18.416 9.952 16.500 1.00 92.69 68 TYR A C 1
ATOM 558 O O . TYR A 1 68 ? -17.898 9.951 17.616 1.00 92.69 68 TYR A O 1
ATOM 566 N N . ASN A 1 69 ? -19.603 10.522 16.282 1.00 92.25 69 ASN A N 1
ATOM 567 C CA . ASN A 1 69 ? -20.331 11.222 17.341 1.00 92.25 69 ASN A CA 1
ATOM 568 C C . ASN A 1 69 ? -20.659 10.298 18.526 1.00 92.25 69 ASN A C 1
ATOM 570 O O . ASN A 1 69 ? -20.392 10.657 19.676 1.00 92.25 69 ASN A O 1
ATOM 574 N N . LYS A 1 70 ? -21.126 9.072 18.250 1.00 92.81 70 LYS A N 1
ATOM 575 C CA . LYS A 1 70 ? -21.350 8.036 19.273 1.00 92.81 70 LYS A CA 1
ATOM 576 C C . LYS A 1 70 ? -20.071 7.668 20.023 1.00 92.81 70 LYS A C 1
ATOM 578 O O . LYS A 1 70 ? -20.109 7.498 21.240 1.00 92.81 70 LYS A O 1
ATOM 583 N N . LEU A 1 71 ? -18.941 7.551 19.320 1.00 94.81 71 LEU A N 1
ATOM 584 C CA . LEU A 1 71 ? -17.642 7.276 19.934 1.00 94.81 71 LEU A CA 1
ATOM 585 C C . LEU A 1 71 ? -17.248 8.383 20.922 1.00 94.81 71 LEU A C 1
ATOM 587 O O . LEU A 1 71 ? -16.848 8.085 22.047 1.00 94.81 71 LEU A O 1
A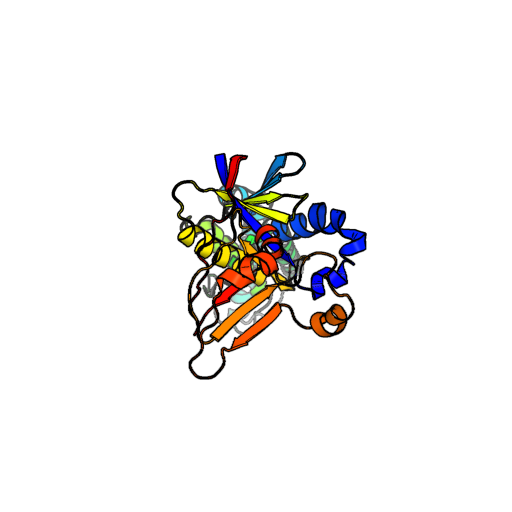TOM 591 N N . ILE A 1 72 ? -17.359 9.652 20.515 1.00 94.31 72 ILE A N 1
ATOM 592 C CA . ILE A 1 72 ? -16.988 10.800 21.353 1.00 94.31 72 ILE A CA 1
ATOM 593 C C . ILE A 1 72 ? -17.894 10.913 22.580 1.00 94.31 72 ILE A C 1
ATOM 595 O O . ILE A 1 72 ? -17.392 11.144 23.682 1.00 94.31 72 ILE A O 1
ATOM 599 N N . GLU A 1 73 ? -19.202 10.734 22.410 1.00 94.81 73 GLU A N 1
ATOM 600 C CA . GLU A 1 73 ? -20.167 10.757 23.511 1.00 94.81 73 GLU A CA 1
ATOM 601 C C . GLU A 1 73 ? -19.882 9.644 24.528 1.00 94.81 73 GLU A C 1
ATOM 603 O O . GLU A 1 73 ? -19.686 9.916 25.714 1.00 94.81 73 GLU A O 1
ATOM 608 N N . LEU A 1 74 ? -19.742 8.402 24.054 1.00 95.06 74 LEU A N 1
ATOM 609 C CA . LEU A 1 74 ? -19.448 7.255 24.908 1.00 95.06 74 LEU A CA 1
ATOM 610 C C . LEU A 1 74 ? -18.110 7.413 25.645 1.00 95.06 74 LEU A C 1
ATOM 612 O O . LEU A 1 74 ? -18.006 7.100 26.832 1.00 95.06 74 LEU A O 1
ATOM 616 N N . ASN A 1 75 ? -17.091 7.943 24.964 1.00 94.25 75 ASN A N 1
ATOM 617 C CA . ASN A 1 75 ? -15.788 8.198 25.567 1.00 94.25 75 ASN A CA 1
ATOM 618 C C . ASN A 1 75 ? -15.869 9.242 26.693 1.00 94.25 75 ASN A C 1
ATOM 620 O O . ASN A 1 75 ? -15.243 9.063 27.735 1.00 94.25 75 ASN A O 1
ATOM 624 N N . ARG A 1 76 ? -16.662 10.311 26.524 1.00 93.31 76 ARG A N 1
ATOM 625 C CA . ARG A 1 76 ? -16.893 11.306 27.589 1.00 93.31 76 ARG A CA 1
ATOM 626 C C . ARG A 1 76 ? -17.563 10.677 28.809 1.00 93.31 76 ARG A C 1
ATOM 628 O O . ARG A 1 76 ? -17.104 10.909 29.923 1.00 93.31 76 ARG A O 1
ATOM 635 N N . ASN A 1 77 ? -18.581 9.842 28.601 1.00 93.94 77 ASN A N 1
ATOM 636 C CA . ASN A 1 77 ? -19.276 9.163 29.698 1.00 93.94 77 ASN A CA 1
ATOM 637 C C . ASN A 1 77 ? -18.323 8.255 30.488 1.00 93.94 77 ASN A C 1
ATOM 639 O O . ASN A 1 77 ? -18.264 8.333 31.713 1.00 93.94 77 ASN A O 1
ATOM 643 N N . ILE A 1 78 ? -17.504 7.461 29.794 1.00 92.75 78 ILE A N 1
ATOM 644 C CA . ILE A 1 78 ? -16.519 6.578 30.434 1.00 92.75 78 ILE A CA 1
ATOM 645 C C . ILE A 1 78 ? -15.453 7.367 31.196 1.00 92.75 78 ILE A C 1
ATOM 647 O O . ILE A 1 78 ? -15.052 6.932 32.275 1.00 92.75 78 ILE A O 1
ATOM 651 N N . ILE A 1 79 ? -14.990 8.506 30.667 1.00 91.31 79 ILE A N 1
ATOM 652 C CA . ILE A 1 79 ? -14.040 9.381 31.371 1.00 91.31 79 ILE A CA 1
ATOM 653 C C . ILE A 1 79 ? -14.651 9.876 32.685 1.00 91.31 79 ILE A C 1
ATOM 655 O O . ILE A 1 79 ? -14.009 9.741 33.722 1.00 91.31 79 ILE A O 1
ATOM 659 N N . ASN A 1 80 ? -15.898 10.353 32.669 1.00 91.44 80 ASN A N 1
ATOM 660 C CA . ASN A 1 80 ? -16.575 10.823 33.882 1.00 91.44 80 ASN A CA 1
ATOM 661 C C . ASN A 1 80 ? -16.693 9.704 34.933 1.00 91.44 80 ASN A C 1
ATOM 663 O O . ASN A 1 80 ? -16.320 9.889 36.090 1.00 91.44 80 ASN A O 1
ATOM 667 N N . MET A 1 81 ? -17.134 8.508 34.526 1.00 92.06 81 MET A N 1
ATOM 668 C CA . MET A 1 81 ? -17.219 7.347 35.424 1.00 92.06 81 MET A CA 1
ATOM 669 C C . MET A 1 81 ? -15.843 6.936 35.967 1.00 92.06 81 MET A C 1
ATOM 671 O O . MET A 1 81 ? -15.703 6.588 37.139 1.00 92.06 81 MET A O 1
ATOM 675 N N . TYR A 1 82 ? -14.810 6.983 35.122 1.00 90.88 82 TYR A N 1
ATOM 676 C CA . TYR A 1 82 ? -13.434 6.701 35.517 1.00 90.88 82 TYR A CA 1
ATOM 677 C C . TYR A 1 82 ? -12.936 7.699 36.572 1.00 90.88 82 TYR A C 1
ATOM 679 O O . TYR A 1 82 ? -12.367 7.291 37.584 1.00 90.88 82 TYR A O 1
ATOM 687 N N . GLU A 1 83 ? -13.183 8.995 36.375 1.00 89.19 83 GLU A N 1
ATOM 688 C CA . GLU A 1 83 ? -12.823 10.045 37.331 1.00 89.19 83 GLU A CA 1
ATOM 689 C C . GLU A 1 83 ? -13.533 9.868 38.677 1.00 89.19 83 GLU A C 1
ATOM 691 O O . GLU A 1 83 ? -12.907 10.033 39.727 1.00 89.19 83 GLU A O 1
ATOM 696 N N . GLU A 1 84 ? -14.803 9.457 38.685 1.00 90.00 84 GLU A N 1
ATOM 697 C CA . GLU A 1 84 ? -15.507 9.110 39.922 1.00 90.00 84 GLU A CA 1
ATOM 698 C C . GLU A 1 84 ? -14.839 7.955 40.674 1.00 90.00 84 GLU A C 1
ATOM 700 O O . GLU A 1 84 ? -14.630 8.055 41.885 1.00 90.00 84 GLU A O 1
ATOM 705 N N . ILE A 1 85 ? -14.468 6.879 39.971 1.00 89.94 85 ILE A N 1
ATOM 706 C CA . ILE A 1 85 ? -13.775 5.724 40.563 1.00 89.94 85 ILE A CA 1
ATOM 707 C C . ILE A 1 85 ? -12.434 6.163 41.161 1.00 89.94 85 ILE A C 1
ATOM 709 O O . ILE A 1 85 ? -12.113 5.808 42.297 1.00 89.94 85 ILE A O 1
ATOM 713 N N . VAL A 1 86 ? -11.666 6.977 40.430 1.00 87.50 86 VAL A N 1
ATOM 714 C CA . VAL A 1 86 ? -10.399 7.542 40.915 1.00 87.50 86 VAL A CA 1
ATOM 715 C C . VAL A 1 86 ? -10.622 8.398 42.160 1.00 87.50 86 VAL A C 1
ATOM 717 O O . VAL A 1 86 ? -9.873 8.275 43.127 1.00 87.50 86 VAL A O 1
ATOM 720 N N . ASN A 1 87 ? -11.655 9.239 42.174 1.00 88.19 87 ASN A N 1
ATOM 721 C CA . ASN A 1 87 ? -11.958 10.112 43.304 1.00 88.19 87 ASN A CA 1
ATOM 722 C C . ASN A 1 87 ? -12.399 9.334 44.550 1.00 88.19 87 ASN A C 1
ATOM 724 O O . ASN A 1 87 ? -11.955 9.665 45.649 1.00 88.19 87 ASN A O 1
ATOM 728 N N . ARG A 1 88 ? -13.219 8.287 44.402 1.00 88.19 88 ARG A N 1
ATOM 729 C CA . ARG A 1 88 ? -13.580 7.379 45.508 1.00 88.19 88 ARG A CA 1
ATOM 730 C C . ARG A 1 88 ? -12.344 6.663 46.050 1.00 88.19 88 ARG A C 1
ATOM 732 O O . ARG A 1 88 ? -12.101 6.678 47.254 1.00 88.19 88 ARG A O 1
ATOM 739 N N . TYR A 1 89 ? -11.485 6.169 45.159 1.00 88.31 89 TYR A N 1
ATOM 740 C CA . TYR A 1 89 ? -10.222 5.548 45.551 1.00 88.31 89 TYR A CA 1
ATOM 741 C C . TYR A 1 89 ? -9.279 6.496 46.299 1.00 88.31 89 TYR A C 1
ATOM 743 O O . TYR A 1 89 ? -8.722 6.130 47.334 1.00 88.31 89 TYR A O 1
ATOM 751 N N . LYS A 1 90 ? -9.145 7.747 45.837 1.00 86.12 90 LYS A N 1
ATOM 752 C CA . LYS A 1 90 ? -8.385 8.799 46.537 1.00 86.12 90 LYS A CA 1
ATOM 753 C C . LYS A 1 90 ? -8.931 9.076 47.946 1.00 86.12 90 LYS A C 1
ATOM 755 O O . LYS A 1 90 ? -8.156 9.434 48.827 1.00 86.12 90 LYS A O 1
ATOM 760 N N . LYS A 1 91 ? -10.237 8.893 48.170 1.00 88.75 91 LYS A N 1
ATOM 761 C CA . LYS A 1 91 ? -10.900 9.030 49.481 1.00 88.75 91 LYS A CA 1
ATOM 762 C C . LYS A 1 91 ? -10.765 7.789 50.377 1.00 88.75 91 LYS A C 1
ATOM 764 O O . LYS A 1 91 ? -11.267 7.802 51.495 1.00 88.75 91 LYS A O 1
ATOM 769 N N . GLY A 1 92 ? -10.075 6.741 49.920 1.00 85.81 92 GLY A N 1
ATOM 770 C CA . GLY A 1 92 ? -9.869 5.499 50.671 1.00 85.81 92 GLY A CA 1
ATOM 771 C C . GLY A 1 92 ? -10.976 4.459 50.484 1.00 85.81 92 GLY A C 1
ATOM 772 O O . GLY A 1 92 ? -10.918 3.395 51.099 1.00 85.81 92 GLY A O 1
ATOM 773 N N . GLU A 1 93 ? -11.959 4.727 49.624 1.00 81.38 93 GLU A N 1
ATOM 774 C CA . GLU A 1 93 ? -12.932 3.721 49.207 1.00 81.38 93 GLU A CA 1
ATOM 775 C C . GLU A 1 93 ? -12.230 2.746 48.245 1.00 81.38 93 GLU A C 1
ATOM 777 O O . GLU A 1 93 ? -11.454 3.153 47.385 1.00 81.38 93 GLU A O 1
ATOM 782 N N . GLY A 1 94 ? -12.428 1.435 48.396 1.00 83.88 94 GLY A N 1
ATOM 783 C CA . GLY A 1 94 ? -11.789 0.451 47.514 1.00 83.88 94 GLY A CA 1
ATOM 784 C C . GLY A 1 94 ? -12.100 0.682 46.025 1.00 83.88 94 GLY A C 1
ATOM 785 O O . GLY A 1 94 ? -13.045 1.380 45.662 1.00 83.88 94 GLY A O 1
ATOM 786 N N . ILE A 1 95 ? -11.320 0.062 45.135 1.00 87.00 95 ILE A N 1
ATOM 787 C CA . ILE A 1 95 ? -11.582 0.137 43.690 1.00 87.00 95 ILE A CA 1
ATOM 788 C C . ILE A 1 95 ? -12.797 -0.737 43.372 1.00 87.00 95 ILE A C 1
ATOM 790 O O . ILE A 1 95 ? -12.721 -1.960 43.483 1.00 87.00 95 ILE A O 1
ATOM 794 N N . ASN A 1 96 ? -13.895 -0.112 42.954 1.00 86.69 96 ASN A N 1
ATOM 795 C CA . ASN A 1 96 ? -15.111 -0.805 42.547 1.00 86.69 96 ASN A CA 1
ATOM 796 C C . ASN A 1 96 ? -15.568 -0.306 41.171 1.00 86.69 96 ASN A C 1
ATOM 798 O O . ASN A 1 96 ? -15.735 0.896 40.968 1.00 86.69 96 ASN A O 1
ATOM 802 N N . TYR A 1 97 ? -15.754 -1.235 40.235 1.00 90.12 97 TYR A N 1
ATOM 803 C CA . TYR A 1 97 ? -16.215 -0.956 38.879 1.00 90.12 97 TYR A CA 1
ATOM 804 C C . TYR A 1 97 ? -17.694 -1.327 38.778 1.00 90.12 97 TYR A C 1
ATOM 806 O O . TYR A 1 97 ? -18.055 -2.477 39.024 1.00 90.12 97 TYR A O 1
ATOM 814 N N . SER A 1 98 ? -18.550 -0.374 38.407 1.00 91.25 98 SER A N 1
ATOM 815 C CA . SER A 1 98 ? -19.959 -0.683 38.158 1.00 91.25 98 SER A CA 1
ATOM 816 C C . SER A 1 98 ? -20.116 -1.572 36.919 1.00 91.25 98 SER A C 1
ATOM 818 O O . SER A 1 98 ? -19.282 -1.552 36.012 1.00 91.25 98 SER A O 1
ATOM 820 N N . VAL A 1 99 ? -21.211 -2.334 36.865 1.00 93.12 99 VAL A N 1
ATOM 821 C CA . VAL A 1 99 ? -21.572 -3.132 35.679 1.00 93.12 99 VAL A CA 1
ATOM 822 C C . VAL A 1 99 ? -21.677 -2.232 34.448 1.00 93.12 99 VAL A C 1
ATOM 824 O O . VAL A 1 99 ? -21.056 -2.511 33.427 1.00 93.12 99 VAL A O 1
ATOM 827 N N . GLU A 1 100 ? -22.350 -1.091 34.597 1.00 94.06 100 GLU A N 1
ATOM 828 C CA . GLU A 1 100 ? -22.494 -0.081 33.550 1.00 94.06 100 GLU A CA 1
ATOM 829 C C . GLU A 1 100 ? -21.136 0.377 32.993 1.00 94.06 100 GLU A C 1
ATOM 831 O O . GLU A 1 100 ? -20.959 0.454 31.780 1.00 94.06 100 GLU A O 1
ATOM 836 N N . TYR A 1 101 ? -20.142 0.614 33.857 1.00 92.94 101 TYR A N 1
ATOM 837 C CA . TYR A 1 101 ? -18.807 1.034 33.430 1.00 92.94 101 TYR A CA 1
ATOM 838 C C . TYR A 1 101 ? -18.116 -0.033 32.570 1.00 92.94 101 TYR A C 1
ATOM 840 O O . TYR A 1 101 ? -17.463 0.282 31.570 1.00 92.94 101 TYR A O 1
ATOM 848 N N . LEU A 1 102 ? -18.264 -1.306 32.945 1.00 92.44 102 LEU A N 1
ATOM 849 C CA . LEU A 1 102 ? -17.693 -2.426 32.200 1.00 92.44 102 LEU A CA 1
ATOM 850 C C . LEU A 1 102 ? -18.384 -2.615 30.843 1.00 92.44 102 LEU A C 1
ATOM 852 O O . LEU A 1 102 ? -17.701 -2.835 29.844 1.00 92.44 102 LEU A O 1
ATOM 856 N N . GLU A 1 103 ? -19.707 -2.464 30.784 1.00 94.19 103 GLU A N 1
ATOM 857 C CA . GLU A 1 103 ? -20.477 -2.514 29.535 1.00 94.19 103 GLU A CA 1
ATOM 858 C C . GLU A 1 103 ? -20.088 -1.375 28.587 1.00 94.19 103 GLU A C 1
ATOM 860 O O . GLU A 1 103 ? -19.806 -1.602 27.408 1.00 94.19 103 GLU A O 1
ATOM 865 N N . HIS A 1 104 ? -19.987 -0.152 29.113 1.00 93.94 104 HIS A N 1
ATOM 866 C CA . HIS A 1 104 ? -19.568 1.013 28.341 1.00 93.94 104 HIS A CA 1
ATOM 867 C C . HIS A 1 104 ? -18.147 0.831 27.795 1.00 93.94 104 HIS A C 1
ATOM 869 O O . HIS A 1 104 ? -17.890 1.139 26.630 1.00 93.94 104 HIS A O 1
ATOM 875 N N . ARG A 1 105 ? -17.226 0.263 28.587 1.00 92.44 105 ARG A N 1
ATOM 876 C CA . ARG A 1 105 ? -15.862 -0.063 28.139 1.00 92.44 105 ARG A CA 1
ATOM 877 C C . ARG A 1 105 ? -15.859 -0.992 26.919 1.00 92.44 105 ARG A C 1
ATOM 879 O O . ARG A 1 105 ? -15.095 -0.745 25.984 1.00 92.44 105 ARG A O 1
ATOM 886 N N . GLU A 1 106 ? -16.661 -2.054 26.930 1.00 93.19 106 GLU A N 1
ATOM 887 C CA . GLU A 1 106 ? -16.741 -2.992 25.801 1.00 93.19 106 GLU A CA 1
ATOM 888 C C . GLU A 1 106 ? -17.358 -2.331 24.563 1.00 93.19 106 GLU A C 1
ATOM 890 O O . GLU A 1 106 ? -16.821 -2.451 23.458 1.00 93.19 106 GLU A O 1
ATOM 895 N N . LEU A 1 107 ? -18.422 -1.544 24.750 1.00 94.50 107 LEU A N 1
ATOM 896 C CA . LEU A 1 107 ? -19.030 -0.756 23.675 1.00 94.50 107 LEU A CA 1
ATOM 897 C C . LEU A 1 107 ? -18.043 0.245 23.064 1.00 94.50 107 LEU A C 1
ATOM 899 O O . LEU A 1 107 ? -18.011 0.402 21.844 1.00 94.50 107 LEU A O 1
ATOM 903 N N . LEU A 1 108 ? -17.193 0.875 23.880 1.00 94.19 108 LEU A N 1
ATOM 904 C CA . LEU A 1 108 ? -16.187 1.818 23.398 1.00 94.19 108 LEU A CA 1
ATOM 905 C C . LEU A 1 108 ? -15.176 1.120 22.491 1.00 94.19 108 LEU A C 1
ATOM 907 O O . LEU A 1 108 ? -14.879 1.616 21.408 1.00 94.19 108 LEU A O 1
ATOM 911 N N . ASN A 1 109 ? -14.678 -0.050 22.897 1.00 93.56 109 ASN A N 1
ATOM 912 C CA . ASN A 1 109 ? -13.772 -0.832 22.058 1.00 93.56 109 ASN A CA 1
ATOM 913 C C . ASN A 1 109 ? -14.438 -1.250 20.741 1.00 93.56 109 ASN A C 1
ATOM 915 O O . ASN A 1 109 ? -13.811 -1.161 19.686 1.00 93.56 109 ASN A O 1
ATOM 919 N N . LYS A 1 110 ? -15.713 -1.654 20.791 1.00 93.25 110 LYS A N 1
ATOM 920 C CA . LYS A 1 110 ? -16.485 -1.991 19.595 1.00 93.25 110 LYS A CA 1
ATOM 921 C C . LYS A 1 110 ? -16.590 -0.800 18.638 1.00 93.25 110 LYS A C 1
ATOM 923 O O . LYS A 1 110 ? -16.199 -0.935 17.487 1.00 93.25 110 LYS A O 1
ATOM 928 N N . TYR A 1 111 ? -17.020 0.371 19.110 1.00 93.75 111 TYR A N 1
ATOM 929 C CA . TYR A 1 111 ? -17.148 1.562 18.261 1.00 93.75 111 TYR A CA 1
ATOM 930 C C . TYR A 1 111 ? -15.818 2.047 17.690 1.00 93.75 111 TYR A C 1
ATOM 932 O O . TYR A 1 111 ? -15.787 2.495 16.548 1.00 93.75 111 TYR A O 1
ATOM 940 N N . ILE A 1 112 ? -14.712 1.920 18.432 1.00 91.81 112 ILE A N 1
ATOM 941 C CA . ILE A 1 112 ? -13.376 2.194 17.883 1.00 91.81 112 ILE A CA 1
ATOM 942 C C . ILE A 1 112 ? -13.100 1.277 16.686 1.00 91.81 112 ILE A C 1
ATOM 944 O O . ILE A 1 112 ? -12.656 1.749 15.642 1.00 91.81 112 ILE A O 1
ATOM 948 N N . ASN A 1 113 ? -13.351 -0.024 16.830 1.00 88.12 113 ASN A N 1
ATOM 949 C CA . ASN A 1 113 ? -13.064 -0.992 15.776 1.00 88.12 113 ASN A CA 1
ATOM 950 C C . ASN A 1 113 ? -14.009 -0.825 14.576 1.00 88.12 113 ASN A C 1
ATOM 952 O O . ASN A 1 113 ? -13.536 -0.867 13.446 1.00 88.12 113 ASN A O 1
ATOM 956 N N . ASP A 1 114 ? -15.299 -0.571 14.810 1.00 87.19 114 ASP A N 1
ATOM 957 C CA . ASP A 1 114 ? -16.285 -0.309 13.754 1.00 87.19 114 ASP A CA 1
ATOM 958 C C . ASP A 1 114 ? -15.911 0.953 12.955 1.00 87.19 114 ASP A C 1
ATOM 960 O O . ASP A 1 114 ? -15.942 0.948 11.724 1.00 87.19 114 ASP A O 1
ATOM 964 N N . LEU A 1 115 ? -15.486 2.022 13.644 1.00 87.62 115 LEU A N 1
ATOM 965 C CA . LEU A 1 115 ? -15.050 3.261 13.000 1.00 87.62 115 LEU A CA 1
ATOM 966 C C . LEU A 1 115 ? -13.775 3.052 12.171 1.00 87.62 115 LEU A C 1
ATOM 968 O O . LEU A 1 115 ? -13.688 3.569 11.065 1.00 87.62 115 LEU A O 1
ATOM 972 N N . ILE A 1 116 ? -12.809 2.272 12.668 1.00 83.94 116 ILE A N 1
ATOM 973 C CA . ILE A 1 116 ? -11.586 1.928 11.923 1.00 83.94 116 ILE A CA 1
ATOM 974 C C . ILE A 1 116 ? -11.897 1.029 10.726 1.00 83.94 116 ILE A C 1
ATOM 976 O O . ILE A 1 116 ? -11.290 1.183 9.676 1.00 83.94 116 ILE A O 1
ATOM 980 N N . LEU A 1 117 ? -12.835 0.095 10.859 1.00 78.44 117 LEU A N 1
ATOM 981 C CA . LEU A 1 117 ? -13.228 -0.774 9.754 1.00 78.44 117 LEU A CA 1
ATOM 982 C C . LEU A 1 117 ? -13.874 0.030 8.619 1.00 78.44 117 LEU A C 1
ATOM 984 O O . LEU A 1 117 ? -13.630 -0.257 7.452 1.00 78.44 117 LEU A O 1
ATOM 988 N N . LYS A 1 118 ? -14.663 1.053 8.965 1.00 79.56 118 LYS A N 1
ATOM 989 C CA . LYS A 1 118 ? -15.275 1.979 8.004 1.00 79.56 118 LYS A CA 1
ATOM 990 C C . LYS A 1 118 ? -14.280 3.003 7.447 1.00 79.56 118 LYS A C 1
ATOM 992 O O . LYS A 1 118 ? -14.354 3.341 6.273 1.00 79.56 118 LYS A O 1
ATOM 997 N N . TYR A 1 119 ? -13.346 3.465 8.276 1.00 76.88 119 TYR A N 1
ATOM 998 C CA . TYR A 1 119 ? -12.341 4.476 7.944 1.00 76.88 119 TYR A CA 1
ATOM 999 C C . TYR A 1 119 ? -10.927 3.979 8.308 1.00 76.88 119 TYR A C 1
ATOM 1001 O O . TYR A 1 119 ? -10.363 4.399 9.328 1.00 76.88 119 TYR A O 1
ATOM 1009 N N . PRO A 1 120 ? -10.324 3.089 7.488 1.00 72.50 120 PRO A N 1
ATOM 1010 C CA . PRO A 1 120 ? -9.064 2.412 7.814 1.00 72.50 120 PRO A CA 1
ATOM 1011 C C . PRO A 1 120 ? -7.886 3.336 8.131 1.00 72.50 120 PRO A C 1
ATOM 1013 O O . PRO A 1 120 ? -7.057 2.988 8.975 1.00 72.50 120 PRO A O 1
ATOM 1016 N N . PHE A 1 121 ? -7.829 4.541 7.549 1.00 70.50 121 PHE A N 1
ATOM 1017 C CA . PHE A 1 121 ? -6.773 5.519 7.850 1.00 70.50 121 PHE A CA 1
ATOM 1018 C C . PHE A 1 121 ? -6.686 5.917 9.324 1.00 70.50 121 PHE A C 1
ATOM 1020 O O . PHE A 1 121 ? -5.621 6.327 9.786 1.00 70.50 121 PHE A O 1
ATOM 1027 N N . LEU A 1 122 ? -7.768 5.765 10.093 1.00 78.12 122 LEU A N 1
ATOM 1028 C CA . LEU A 1 122 ? -7.754 6.032 11.529 1.00 78.12 122 LEU A CA 1
ATOM 1029 C C . LEU A 1 122 ? -6.850 5.061 12.305 1.00 78.12 122 LEU A C 1
ATOM 1031 O O . LEU A 1 122 ? -6.514 5.355 13.453 1.00 78.12 122 LEU A O 1
ATOM 1035 N N . LYS A 1 123 ? -6.391 3.950 11.702 1.00 76.88 123 LYS A N 1
ATOM 1036 C CA . LYS A 1 123 ? -5.319 3.118 12.279 1.00 76.88 123 LYS A CA 1
ATOM 1037 C C . LYS A 1 123 ? -4.070 3.950 12.585 1.00 76.88 123 LYS A C 1
ATOM 1039 O O . LYS A 1 123 ? -3.544 3.846 13.692 1.00 76.88 123 LYS A O 1
ATOM 1044 N N . GLY A 1 124 ? -3.656 4.830 11.668 1.00 67.44 124 GLY A N 1
ATOM 1045 C CA . GLY A 1 124 ? -2.471 5.679 11.842 1.00 67.44 124 GLY A CA 1
ATOM 1046 C C . GLY A 1 124 ? -2.580 6.627 13.041 1.00 67.44 124 GLY A C 1
ATOM 1047 O O . GLY A 1 124 ? -1.593 6.890 13.727 1.00 67.44 124 GLY A O 1
ATOM 1048 N N . ALA A 1 125 ? -3.798 7.059 13.391 1.00 73.00 125 ALA A N 1
ATOM 1049 C CA . ALA A 1 125 ? -4.033 7.865 14.589 1.00 73.00 125 ALA A CA 1
ATOM 1050 C C . ALA A 1 125 ? -3.622 7.129 15.879 1.00 73.00 125 ALA A C 1
ATOM 1052 O O . ALA A 1 125 ? -3.147 7.752 16.830 1.00 73.00 125 ALA A O 1
ATOM 1053 N N . LEU A 1 126 ? -3.776 5.801 15.929 1.00 76.00 126 LEU A N 1
ATOM 1054 C CA . LEU A 1 126 ? -3.442 5.004 17.113 1.00 76.00 126 LEU A CA 1
ATOM 1055 C C . LEU A 1 126 ? -1.930 4.888 17.345 1.00 76.00 126 LEU A C 1
ATOM 1057 O O . LEU A 1 126 ? -1.499 4.762 18.499 1.00 76.00 126 LEU A O 1
ATOM 1061 N N . GLU A 1 127 ? -1.146 4.976 16.273 1.00 69.56 127 GLU A N 1
ATOM 1062 C CA . GLU A 1 127 ? 0.314 4.855 16.271 1.00 69.56 127 GLU A CA 1
ATOM 1063 C C . GLU A 1 127 ? 1.027 6.148 16.690 1.00 69.56 127 GLU A C 1
ATOM 1065 O O . GLU A 1 127 ? 2.200 6.105 17.068 1.00 69.56 127 GLU A O 1
ATOM 1070 N N . SER A 1 128 ? 0.320 7.289 16.711 1.00 66.00 128 SER A N 1
ATOM 1071 C CA . SER A 1 128 ? 0.877 8.559 17.194 1.00 66.00 128 SER A CA 1
ATOM 1072 C C . SER A 1 128 ? 1.453 8.408 18.607 1.00 66.00 128 SER A C 1
ATOM 1074 O O . SER A 1 128 ? 0.819 7.845 19.508 1.00 66.00 128 SER A O 1
ATOM 1076 N N . LYS A 1 129 ? 2.665 8.937 18.818 1.00 63.16 129 LYS A N 1
ATOM 1077 C CA . LYS A 1 129 ? 3.331 8.977 20.133 1.00 63.16 129 LYS A CA 1
ATOM 1078 C C . LYS A 1 129 ? 2.761 10.056 21.057 1.00 63.16 129 LYS A C 1
ATOM 1080 O O . LYS A 1 129 ? 3.186 10.148 22.207 1.00 63.16 129 LYS A O 1
ATOM 1085 N N . GLU A 1 130 ? 1.824 10.873 20.582 1.00 64.75 130 GLU A N 1
ATOM 1086 C CA . GLU A 1 130 ? 1.203 11.908 21.399 1.00 64.75 130 GLU A CA 1
ATOM 1087 C C . GLU A 1 130 ? 0.328 11.290 22.494 1.00 64.75 130 GLU A C 1
ATOM 1089 O O . GLU A 1 130 ? -0.598 10.507 22.252 1.00 64.75 130 GLU A O 1
ATOM 1094 N N . ASN A 1 131 ? 0.622 11.674 23.733 1.00 61.31 131 ASN A N 1
ATOM 1095 C CA . ASN A 1 131 ? -0.195 11.334 24.887 1.00 61.31 131 ASN A CA 1
ATOM 1096 C C . ASN A 1 131 ? -1.339 12.342 25.006 1.00 61.31 131 ASN A C 1
ATOM 1098 O O . ASN A 1 131 ? -1.225 13.358 25.684 1.00 61.31 131 ASN A O 1
ATOM 1102 N N . VAL A 1 132 ? -2.457 12.040 24.349 1.00 69.88 132 VAL A N 1
ATOM 1103 C CA . VAL A 1 132 ? -3.654 12.903 24.319 1.00 69.88 132 VAL A CA 1
ATOM 1104 C C . VAL A 1 132 ? -4.500 12.783 25.600 1.00 69.88 132 VAL A C 1
ATOM 1106 O O . VAL A 1 132 ? -5.397 13.582 25.856 1.00 69.88 132 VAL A O 1
ATOM 1109 N N . PHE A 1 133 ? -4.222 11.783 26.439 1.00 67.75 133 PHE A N 1
ATOM 1110 C CA . PHE A 1 133 ? -4.928 11.568 27.698 1.00 67.75 133 PHE A CA 1
ATOM 1111 C C . PHE A 1 133 ? -3.942 11.188 28.801 1.00 67.75 133 PHE A C 1
ATOM 1113 O O . PHE A 1 133 ? -3.391 10.082 28.804 1.00 67.75 133 PHE A O 1
ATOM 1120 N N . MET A 1 134 ? -3.720 12.123 29.727 1.00 62.53 134 MET A N 1
ATOM 1121 C CA . MET A 1 134 ? -2.937 11.896 30.936 1.00 62.53 134 MET A CA 1
ATOM 1122 C C . MET A 1 134 ? -3.872 11.498 32.070 1.00 62.53 134 MET A C 1
ATOM 1124 O O . MET A 1 134 ? -4.639 12.304 32.585 1.00 62.53 134 MET A O 1
ATOM 1128 N N . VAL A 1 135 ? -3.797 10.227 32.441 1.00 60.91 135 VAL A N 1
ATOM 1129 C CA . VAL A 1 135 ? -4.409 9.724 33.664 1.00 60.91 135 VAL A CA 1
ATOM 1130 C C . VAL A 1 135 ? -3.528 10.142 34.834 1.00 60.91 135 VAL A C 1
ATOM 1132 O O . VAL A 1 135 ? -2.336 9.826 34.836 1.00 60.91 135 VAL A O 1
ATOM 1135 N N . ASP A 1 136 ? -4.115 10.803 35.832 1.00 58.62 136 ASP A N 1
ATOM 1136 C CA . ASP A 1 136 ? -3.496 10.969 37.150 1.00 58.62 136 ASP A CA 1
ATOM 1137 C C . ASP A 1 136 ? -2.951 9.612 37.612 1.00 58.62 136 ASP A C 1
ATOM 1139 O O . ASP A 1 136 ? -3.688 8.629 37.668 1.00 58.62 136 ASP A O 1
ATOM 1143 N N . SER A 1 137 ? -1.655 9.560 37.909 1.00 49.19 137 SER A N 1
ATOM 1144 C CA . SER A 1 137 ? -0.785 8.378 37.978 1.00 49.19 137 SER A CA 1
ATOM 1145 C C . SER A 1 137 ? -1.075 7.375 39.114 1.00 49.19 137 SER A C 1
ATOM 1147 O O . SER A 1 137 ? -0.163 6.842 39.746 1.00 49.19 137 SER A O 1
ATOM 1149 N N . PHE A 1 138 ? -2.336 7.017 39.354 1.00 55.66 138 PHE A N 1
ATOM 1150 C CA . PHE A 1 138 ? -2.704 5.885 40.197 1.00 55.66 138 PHE A CA 1
ATOM 1151 C C . PHE A 1 138 ? -2.543 4.602 39.389 1.00 55.66 138 PHE A C 1
ATOM 1153 O O . PHE A 1 138 ? -3.481 4.095 38.779 1.00 55.66 138 PHE A O 1
ATOM 1160 N N . SER A 1 139 ? -1.333 4.042 39.420 1.00 58.38 139 SER A N 1
ATOM 1161 C CA . SER A 1 139 ? -0.939 2.802 38.731 1.00 58.38 139 SER A CA 1
ATOM 1162 C C . SER A 1 139 ? -1.860 1.590 38.966 1.00 58.38 139 SER A C 1
ATOM 1164 O O . SER A 1 139 ? -1.737 0.588 38.260 1.00 58.38 139 SER A O 1
ATOM 1166 N N . LYS A 1 140 ? -2.780 1.668 39.935 1.00 70.12 140 LYS A N 1
ATOM 1167 C CA . LYS A 1 140 ? -3.722 0.612 40.315 1.00 70.12 140 LYS A CA 1
ATOM 1168 C C . LYS A 1 140 ? -5.058 0.650 39.558 1.00 70.12 140 LYS A C 1
ATOM 1170 O O . LYS A 1 140 ? -5.698 -0.393 39.465 1.00 70.12 140 LYS A O 1
ATOM 1175 N N . ILE A 1 141 ? -5.470 1.788 38.990 1.00 78.94 141 ILE A N 1
ATOM 1176 C CA . ILE A 1 141 ? -6.740 1.910 38.252 1.00 78.94 141 ILE A CA 1
ATOM 1177 C C . ILE A 1 141 ? -6.414 2.024 36.762 1.00 78.94 141 ILE A C 1
ATOM 1179 O O . ILE A 1 141 ? -6.122 3.096 36.249 1.00 78.94 141 ILE A O 1
ATOM 1183 N N . LYS A 1 142 ? -6.394 0.884 36.068 1.00 81.75 142 LYS A N 1
ATOM 1184 C CA . LYS A 1 142 ? -6.027 0.805 34.639 1.00 81.75 142 LYS A CA 1
ATOM 1185 C C . LYS A 1 142 ? -7.183 0.397 33.729 1.00 81.75 142 LYS A C 1
ATOM 1187 O O . LYS A 1 142 ? -7.013 0.348 32.511 1.00 81.75 142 LYS A O 1
ATOM 1192 N N . MET A 1 143 ? -8.340 0.074 34.304 1.00 86.12 143 MET A N 1
ATOM 1193 C CA . MET A 1 143 ? -9.489 -0.387 33.532 1.00 86.12 143 MET A CA 1
ATOM 1194 C C . MET A 1 143 ? -9.943 0.711 32.558 1.00 86.12 143 MET A C 1
ATOM 1196 O O . MET A 1 143 ? -9.905 1.888 32.894 1.00 86.12 143 MET A O 1
ATOM 1200 N N .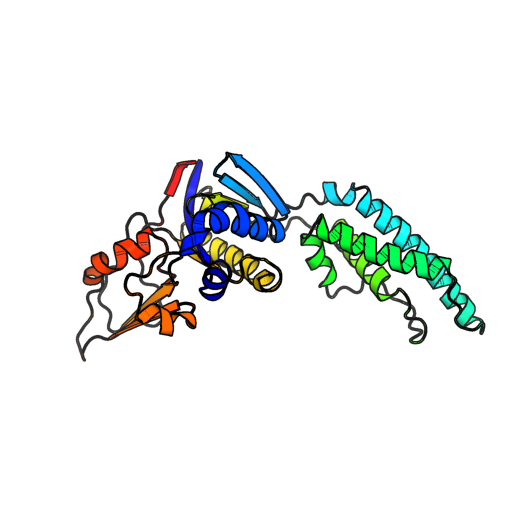 ALA A 1 144 ? -10.287 0.322 31.327 1.00 84.88 144 ALA A N 1
ATOM 1201 C CA . ALA A 1 144 ? -10.676 1.181 30.194 1.00 84.88 144 ALA A CA 1
ATOM 1202 C C . ALA A 1 144 ? -9.660 2.238 29.700 1.00 84.88 144 ALA A C 1
ATOM 1204 O O . ALA A 1 144 ? -9.833 2.725 28.584 1.00 84.88 144 ALA A O 1
ATOM 1205 N N . VAL A 1 145 ? -8.587 2.549 30.442 1.00 87.62 145 VAL A N 1
ATOM 1206 C CA . VAL A 1 145 ? -7.608 3.606 30.103 1.00 87.62 145 VAL A CA 1
ATOM 1207 C C . VAL A 1 145 ? -7.091 3.483 28.670 1.00 87.62 145 VAL A C 1
ATOM 1209 O O . VAL A 1 145 ? -7.064 4.467 27.938 1.00 87.62 145 VAL A O 1
ATOM 1212 N N . THR A 1 146 ? -6.747 2.271 28.231 1.00 88.56 146 THR A N 1
ATOM 1213 C CA . THR A 1 146 ? -6.273 2.024 26.862 1.00 88.56 146 THR A CA 1
ATOM 1214 C C . THR A 1 146 ? -7.307 2.416 25.806 1.00 88.56 146 THR A C 1
ATOM 1216 O O . THR A 1 146 ? -6.949 2.978 24.775 1.00 88.56 146 THR A O 1
ATOM 1219 N N . TYR A 1 147 ? -8.591 2.138 26.033 1.00 91.19 147 TYR A N 1
ATOM 1220 C CA . TYR A 1 147 ? -9.643 2.451 25.063 1.00 91.19 147 TYR A CA 1
ATOM 1221 C C . TYR A 1 147 ? -9.977 3.940 25.064 1.00 91.19 147 TYR A C 1
ATOM 1223 O O . TYR A 1 147 ? -10.129 4.520 23.993 1.00 91.19 147 TYR A O 1
ATOM 1231 N N . ILE A 1 148 ? -9.967 4.575 26.239 1.00 91.06 148 ILE A N 1
ATOM 1232 C CA . ILE A 1 148 ? -10.087 6.032 26.366 1.00 91.06 148 ILE A CA 1
ATOM 1233 C C . ILE A 1 148 ? -8.958 6.726 25.593 1.00 91.06 148 ILE A C 1
ATOM 1235 O O . ILE A 1 148 ? -9.207 7.629 24.795 1.00 91.06 148 ILE A O 1
ATOM 1239 N N . GLN A 1 149 ? -7.713 6.268 25.773 1.00 88.50 149 GLN A N 1
ATOM 1240 C CA . GLN A 1 149 ? -6.548 6.786 25.052 1.00 88.50 149 GLN A CA 1
ATOM 1241 C C . GLN A 1 149 ? -6.690 6.614 23.539 1.00 88.50 149 GLN A C 1
ATOM 1243 O O . GLN A 1 149 ? -6.465 7.568 22.801 1.00 88.50 149 GLN A O 1
ATOM 1248 N N . ARG A 1 150 ? -7.098 5.429 23.067 1.00 90.12 150 ARG A N 1
ATOM 1249 C CA . ARG A 1 150 ? -7.335 5.174 21.635 1.00 90.12 150 ARG A CA 1
ATOM 1250 C C . ARG A 1 150 ? -8.399 6.117 21.063 1.00 90.12 150 ARG A C 1
ATOM 1252 O O . ARG A 1 150 ? -8.148 6.752 20.044 1.00 90.12 150 ARG A O 1
ATOM 1259 N N . ALA A 1 151 ? -9.539 6.267 21.738 1.00 92.25 151 ALA A N 1
ATOM 1260 C CA . ALA A 1 151 ? -10.598 7.183 21.315 1.00 92.25 151 ALA A CA 1
ATOM 1261 C C . ALA A 1 151 ? -10.127 8.650 21.302 1.00 92.25 151 ALA A C 1
ATOM 1263 O O . ALA A 1 151 ? -10.431 9.387 20.367 1.00 92.25 151 ALA A O 1
ATOM 1264 N N . LYS A 1 152 ? -9.330 9.071 22.294 1.00 90.12 152 LYS A N 1
ATOM 1265 C CA . LYS A 1 152 ? -8.745 10.420 22.349 1.00 90.12 152 LYS A CA 1
ATOM 1266 C C . LYS A 1 152 ? -7.735 10.677 21.236 1.00 90.12 152 LYS A C 1
ATOM 1268 O O . LYS A 1 152 ? -7.738 11.765 20.673 1.00 90.12 152 LYS A O 1
ATOM 1273 N N . LYS A 1 153 ? -6.911 9.688 20.881 1.00 87.81 153 LYS A N 1
ATOM 1274 C CA . LYS A 1 153 ? -6.002 9.791 19.732 1.00 87.81 153 LYS A CA 1
ATOM 1275 C C . LYS A 1 153 ? -6.761 9.975 18.420 1.00 87.81 153 LYS A C 1
ATOM 1277 O O . LYS A 1 153 ? -6.388 10.839 17.636 1.00 87.81 153 LYS A O 1
ATOM 1282 N N . ILE A 1 154 ? -7.848 9.226 18.215 1.00 89.31 154 ILE A N 1
ATOM 1283 C CA . ILE A 1 154 ? -8.732 9.396 17.050 1.00 89.31 154 ILE A CA 1
ATOM 1284 C C . ILE A 1 154 ? -9.344 10.806 17.037 1.00 89.31 154 ILE A C 1
ATOM 1286 O O . ILE A 1 154 ? -9.263 11.495 16.024 1.00 89.31 154 ILE A O 1
ATOM 1290 N N . GLU A 1 155 ? -9.904 11.261 18.165 1.00 90.62 155 GLU A N 1
ATOM 1291 C CA . GLU A 1 155 ? -10.474 12.612 18.305 1.00 90.62 155 GLU A CA 1
ATOM 1292 C C . GLU A 1 155 ? -9.447 13.702 17.966 1.00 90.62 155 GLU A C 1
ATOM 1294 O O . GLU A 1 155 ? -9.749 14.647 17.237 1.00 90.62 155 GLU A O 1
ATOM 1299 N N . TYR A 1 156 ? -8.228 13.578 18.488 1.00 86.19 156 TYR A N 1
ATOM 1300 C CA . TYR A 1 156 ? -7.151 14.529 18.239 1.00 86.19 156 TYR A CA 1
ATOM 1301 C C . TYR A 1 156 ? -6.705 14.513 16.780 1.00 86.19 156 TYR A C 1
ATOM 1303 O O . TYR A 1 156 ? -6.624 15.571 16.165 1.00 86.19 156 TYR A O 1
ATOM 1311 N N . PHE A 1 157 ? -6.486 13.329 16.206 1.00 83.62 157 PHE A N 1
ATOM 1312 C CA . PHE A 1 157 ? -6.118 13.184 14.802 1.00 83.62 157 PHE A CA 1
ATOM 1313 C C . PHE A 1 157 ? -7.132 13.868 13.884 1.00 83.62 157 PHE A C 1
ATOM 1315 O O . PHE A 1 157 ? -6.743 14.654 13.030 1.00 83.62 157 PHE A O 1
ATOM 1322 N N . ILE A 1 158 ? -8.430 13.645 14.109 1.00 85.38 158 ILE A N 1
ATOM 1323 C CA . ILE A 1 158 ? -9.505 14.268 13.326 1.00 85.38 158 ILE A CA 1
ATOM 1324 C C . ILE A 1 158 ? -9.494 15.796 13.479 1.00 85.38 158 ILE A C 1
ATOM 1326 O O . ILE A 1 158 ? -9.590 16.512 12.487 1.00 85.38 158 ILE A O 1
ATOM 1330 N N . LYS A 1 159 ? -9.339 16.318 14.703 1.00 83.81 159 LYS A N 1
ATOM 1331 C CA . LYS A 1 159 ? -9.330 17.772 14.962 1.00 83.81 159 LYS A CA 1
ATOM 1332 C C . LYS A 1 159 ? -8.103 18.490 14.411 1.00 83.81 159 LYS A C 1
ATOM 1334 O O . LYS A 1 159 ? -8.203 19.649 14.019 1.00 83.81 159 LYS A O 1
ATOM 1339 N N . HIS A 1 160 ? -6.953 17.829 14.438 1.00 76.62 160 HIS A N 1
ATOM 1340 C CA . HIS A 1 160 ? -5.663 18.409 14.069 1.00 76.62 160 HIS A CA 1
ATOM 1341 C C . HIS A 1 160 ? -5.179 17.945 12.699 1.00 76.62 160 HIS A C 1
ATOM 1343 O O . HIS A 1 160 ? -4.041 18.233 12.321 1.00 76.62 160 HIS A O 1
ATOM 1349 N N . PHE A 1 161 ? -6.034 17.260 11.939 1.00 72.44 161 PHE A N 1
ATOM 1350 C CA . PHE A 1 161 ? -5.687 16.848 10.598 1.00 72.44 161 PHE A CA 1
ATOM 1351 C C . PHE A 1 161 ? -5.377 18.080 9.746 1.00 72.44 161 PHE A C 1
ATOM 1353 O O . PHE A 1 161 ? -6.243 18.910 9.464 1.00 72.44 161 PHE A O 1
ATOM 1360 N N . SER A 1 162 ? -4.127 18.188 9.306 1.00 59.47 162 SER A N 1
ATOM 1361 C CA . SER A 1 162 ? -3.715 19.191 8.334 1.00 59.47 162 SER A CA 1
ATOM 1362 C C . SER A 1 162 ? -3.513 18.505 6.988 1.00 59.47 162 SER A C 1
ATOM 1364 O O . SER A 1 162 ? -2.837 17.483 6.912 1.00 59.47 162 SER A O 1
ATOM 1366 N N . LYS A 1 163 ? -4.078 19.076 5.917 1.00 55.97 163 LYS A N 1
ATOM 1367 C CA . LYS A 1 163 ? -4.014 18.582 4.523 1.00 55.97 163 LYS A CA 1
ATOM 1368 C C . LYS A 1 163 ? -2.593 18.579 3.909 1.00 55.97 163 LYS A C 1
ATOM 1370 O O . LYS A 1 163 ? -2.448 18.701 2.699 1.00 55.97 163 LYS A O 1
ATOM 1375 N N . LYS A 1 164 ? -1.534 18.516 4.722 1.00 44.38 164 LYS A N 1
ATOM 1376 C CA . LYS A 1 164 ? -0.144 18.703 4.287 1.00 44.38 164 LYS A CA 1
ATOM 1377 C C . LYS A 1 164 ? 0.555 17.446 3.773 1.00 44.38 164 LYS A C 1
ATOM 1379 O O . LYS A 1 164 ? 1.679 17.576 3.297 1.00 44.38 164 LYS A O 1
ATOM 1384 N N . GLU A 1 165 ? -0.063 16.272 3.828 1.00 50.56 165 GLU A N 1
ATOM 1385 C CA . GLU A 1 165 ? 0.539 15.079 3.231 1.00 50.56 165 GLU A CA 1
ATOM 1386 C C . GLU A 1 165 ? 0.332 15.055 1.714 1.00 50.56 165 GLU A C 1
ATOM 1388 O O . GLU A 1 165 ? -0.708 15.463 1.193 1.00 50.56 165 GLU A O 1
ATOM 1393 N N . SER A 1 166 ? 1.381 14.642 1.003 1.00 52.16 166 SER A N 1
ATOM 1394 C CA . SER A 1 166 ? 1.408 14.495 -0.449 1.00 52.16 166 SER A CA 1
ATOM 1395 C C . SER A 1 166 ? 0.221 13.659 -0.911 1.00 52.16 166 SER A C 1
ATOM 1397 O O . SER A 1 166 ? 0.144 12.480 -0.572 1.00 52.16 166 SER A O 1
ATOM 1399 N N . LYS A 1 167 ? -0.677 14.266 -1.693 1.00 66.38 167 LYS A N 1
ATOM 1400 C CA . LYS A 1 167 ? -1.823 13.568 -2.272 1.00 66.38 167 LYS A CA 1
ATOM 1401 C C . LYS A 1 167 ? -1.335 12.435 -3.172 1.00 66.38 167 LYS A C 1
ATOM 1403 O O . LYS A 1 167 ? -0.759 12.674 -4.233 1.00 66.38 167 LYS A O 1
ATOM 1408 N N . THR A 1 168 ? -1.585 11.210 -2.754 1.00 76.31 168 THR A N 1
ATOM 1409 C CA . THR A 1 168 ? -1.442 10.008 -3.558 1.00 76.31 168 THR A CA 1
ATOM 1410 C C . THR A 1 168 ? -2.744 9.790 -4.314 1.00 76.31 168 THR A C 1
ATOM 1412 O O . THR A 1 168 ? -3.707 9.321 -3.726 1.00 76.31 168 THR A O 1
ATOM 1415 N N . GLU A 1 169 ? -2.787 10.125 -5.605 1.00 88.00 169 GLU A N 1
ATOM 1416 C CA . GLU A 1 169 ? -3.900 9.802 -6.507 1.00 88.00 169 GLU A CA 1
ATOM 1417 C C . GLU A 1 169 ? -3.422 9.001 -7.731 1.00 88.00 169 GLU A C 1
ATOM 1419 O O . GLU A 1 169 ? -2.505 9.425 -8.436 1.00 88.00 169 GLU A O 1
ATOM 1424 N N . PHE A 1 170 ? -4.065 7.866 -8.011 1.00 93.06 170 PHE A N 1
ATOM 1425 C CA . PHE A 1 170 ? -3.771 7.032 -9.180 1.00 93.06 170 PHE A CA 1
ATOM 1426 C C . PHE A 1 170 ? -5.011 6.263 -9.653 1.00 93.06 170 PHE A C 1
ATOM 1428 O O . PHE A 1 170 ? -5.988 6.126 -8.920 1.00 93.06 170 PHE A O 1
ATOM 1435 N N . ILE A 1 171 ? -4.982 5.741 -10.880 1.00 95.19 171 ILE A N 1
ATOM 1436 C CA . ILE A 1 171 ? -6.052 4.892 -11.430 1.00 95.19 171 ILE A CA 1
ATOM 1437 C C . ILE A 1 171 ? -5.511 3.479 -11.635 1.00 95.19 171 ILE A C 1
ATOM 1439 O O . ILE A 1 171 ? -4.416 3.314 -12.157 1.00 95.19 171 ILE A O 1
ATOM 1443 N N . TYR A 1 172 ? -6.275 2.467 -11.244 1.00 96.06 172 TYR A N 1
ATOM 1444 C CA . TYR A 1 172 ? -5.967 1.053 -11.415 1.00 96.06 172 TYR A CA 1
ATOM 1445 C C . TYR A 1 172 ? -6.826 0.415 -12.518 1.00 96.06 172 TYR A C 1
ATOM 1447 O O . TYR A 1 172 ? -8.044 0.600 -12.537 1.00 96.06 172 TYR A O 1
ATOM 1455 N N . ASP A 1 173 ? -6.192 -0.372 -13.391 1.00 95.75 173 ASP A N 1
ATOM 1456 C CA . ASP A 1 173 ? -6.823 -1.155 -14.464 1.00 95.75 173 ASP A CA 1
ATOM 1457 C C . ASP A 1 173 ? -7.081 -2.612 -14.032 1.00 95.75 173 ASP A C 1
ATOM 1459 O O . ASP A 1 173 ? -6.145 -3.411 -13.887 1.00 95.75 173 ASP A O 1
ATOM 1463 N N . LYS A 1 174 ? -8.366 -2.980 -13.919 1.00 93.31 174 LYS A N 1
ATOM 1464 C CA . LYS A 1 174 ? -8.867 -4.324 -13.570 1.00 93.31 174 LYS A CA 1
ATOM 1465 C C . LYS A 1 174 ? -8.628 -5.402 -14.637 1.00 93.31 174 LYS A C 1
ATOM 1467 O O . LYS A 1 174 ? -9.005 -6.552 -14.425 1.00 93.31 174 LYS A O 1
ATOM 1472 N N . GLN A 1 175 ? -8.013 -5.076 -15.770 1.00 92.12 175 GLN A N 1
ATOM 1473 C CA . GLN A 1 175 ? -7.692 -6.029 -16.838 1.00 92.12 175 GLN A CA 1
ATOM 1474 C C . GLN A 1 175 ? -6.184 -6.297 -16.953 1.00 92.12 175 GLN A C 1
ATOM 1476 O O . GLN A 1 175 ? -5.763 -7.401 -17.327 1.00 92.12 175 GLN A O 1
ATOM 1481 N N . LYS A 1 176 ? -5.354 -5.292 -16.639 1.00 90.69 176 LYS A N 1
ATOM 1482 C CA . LYS A 1 176 ? -3.908 -5.305 -16.943 1.00 90.69 176 LYS A CA 1
ATOM 1483 C C . LYS A 1 176 ? -2.991 -5.167 -15.733 1.00 90.69 176 LYS A C 1
ATOM 1485 O O . LYS A 1 176 ? -1.781 -5.359 -15.878 1.00 90.69 176 LYS A O 1
ATOM 1490 N N . GLU A 1 177 ? -3.545 -4.871 -14.556 1.00 92.69 177 GLU A N 1
ATOM 1491 C CA . GLU A 1 177 ? -2.782 -4.534 -13.341 1.00 92.69 177 GLU A CA 1
ATOM 1492 C C . GLU A 1 177 ? -1.921 -3.283 -13.535 1.00 92.69 177 GLU A C 1
ATOM 1494 O O . GLU A 1 177 ? -0.840 -3.143 -12.952 1.00 92.69 177 GLU A O 1
ATOM 1499 N N . PHE A 1 178 ? -2.379 -2.398 -14.417 1.00 95.56 178 PHE A N 1
ATOM 1500 C CA . PHE A 1 178 ? -1.718 -1.135 -14.660 1.00 95.56 178 PHE A CA 1
ATOM 1501 C C . PHE A 1 178 ? -2.174 -0.100 -13.648 1.00 95.56 178 PHE A C 1
ATOM 1503 O O . PHE A 1 178 ? -3.323 -0.087 -13.211 1.00 95.56 178 PHE A O 1
ATOM 1510 N N . ILE A 1 179 ? -1.230 0.755 -13.288 1.00 95.50 179 ILE A N 1
ATOM 1511 C CA . ILE A 1 179 ? -1.445 1.958 -12.512 1.00 95.50 179 ILE A CA 1
ATOM 1512 C C . ILE A 1 179 ? -1.153 3.140 -13.429 1.00 95.50 179 ILE A C 1
ATOM 1514 O O . ILE A 1 179 ? -0.089 3.212 -14.049 1.00 95.50 179 ILE A O 1
ATOM 1518 N N . TYR A 1 180 ? -2.102 4.061 -13.504 1.00 95.31 180 TYR A N 1
ATOM 1519 C CA . TYR A 1 180 ? -2.008 5.282 -14.282 1.00 95.31 180 TYR A CA 1
ATOM 1520 C C . TYR A 1 180 ? -1.821 6.475 -13.360 1.00 95.31 180 TYR A C 1
ATOM 1522 O O . TYR A 1 180 ? -2.606 6.692 -12.434 1.00 95.31 180 TYR A O 1
ATOM 1530 N N . ILE A 1 181 ? -0.784 7.259 -13.640 1.00 92.62 181 ILE A N 1
ATOM 1531 C CA . ILE A 1 181 ? -0.408 8.426 -12.842 1.00 92.62 181 ILE A CA 1
ATOM 1532 C C . ILE A 1 181 ? -0.384 9.634 -13.762 1.00 92.62 181 ILE A C 1
ATOM 1534 O O . ILE A 1 181 ? 0.255 9.607 -14.813 1.00 92.62 181 ILE A O 1
ATOM 1538 N N . SER A 1 182 ? -1.124 10.674 -13.390 1.00 89.25 182 SER A N 1
ATOM 1539 C CA . SER A 1 182 ? -1.312 11.870 -14.214 1.00 89.25 182 SER A CA 1
ATOM 1540 C C . SER A 1 182 ? 0.030 12.487 -14.624 1.00 89.25 182 SER A C 1
ATOM 1542 O O . SER A 1 182 ? 0.908 12.683 -13.786 1.00 89.25 182 SER A O 1
ATOM 1544 N N . THR A 1 183 ? 0.169 12.864 -15.900 1.00 83.12 183 THR A N 1
ATOM 1545 C CA . THR A 1 183 ? 1.347 13.608 -16.385 1.00 83.12 183 THR A CA 1
ATOM 1546 C C . THR A 1 183 ? 1.287 15.103 -16.071 1.00 83.12 183 THR A C 1
ATOM 1548 O O . THR A 1 183 ? 2.263 15.819 -16.302 1.00 83.12 183 THR A O 1
ATOM 1551 N N . LYS A 1 184 ? 0.153 15.598 -15.557 1.00 79.38 184 LYS A N 1
ATOM 1552 C CA . LYS A 1 184 ? -0.048 17.019 -15.263 1.00 79.38 184 LYS A CA 1
ATOM 1553 C C . LYS A 1 184 ? 1.006 17.507 -14.267 1.00 79.38 184 LYS A C 1
ATOM 1555 O O . LYS A 1 184 ? 1.078 17.007 -13.150 1.00 79.38 184 LYS A O 1
ATOM 1560 N N . ASP A 1 185 ? 1.804 18.477 -14.709 1.00 66.31 185 ASP A N 1
ATOM 1561 C CA . ASP A 1 185 ? 2.884 19.118 -13.949 1.00 66.31 185 ASP A CA 1
ATOM 1562 C C . ASP A 1 185 ? 3.995 18.159 -13.460 1.00 66.31 185 ASP A C 1
ATOM 1564 O O . ASP A 1 185 ? 4.764 18.507 -12.564 1.00 66.31 185 ASP A O 1
ATOM 1568 N N . ALA A 1 186 ? 4.119 16.966 -14.061 1.00 77.38 186 ALA A N 1
ATOM 1569 C CA . ALA A 1 186 ? 5.033 15.922 -13.603 1.00 77.38 186 ALA A CA 1
ATOM 1570 C C . ALA A 1 186 ? 6.044 15.489 -14.682 1.00 77.38 186 ALA A C 1
ATOM 1572 O O . ALA A 1 186 ? 5.706 15.174 -15.823 1.00 77.38 186 ALA A O 1
ATOM 1573 N N . THR A 1 187 ? 7.320 15.429 -14.300 1.00 82.06 187 THR A N 1
ATOM 1574 C CA . THR A 1 187 ? 8.402 14.821 -15.092 1.00 82.06 187 THR A CA 1
ATOM 1575 C C . THR A 1 187 ? 8.462 13.304 -14.858 1.00 82.06 187 THR A C 1
ATOM 1577 O O . THR A 1 187 ? 8.015 12.841 -13.807 1.00 82.06 187 THR A O 1
ATOM 1580 N N . PRO A 1 188 ? 9.084 12.506 -15.750 1.00 82.06 188 PRO A N 1
ATOM 1581 C CA . PRO A 1 188 ? 9.292 11.079 -15.496 1.00 82.06 188 PRO A CA 1
ATOM 1582 C C . PRO A 1 188 ? 9.963 10.807 -14.144 1.00 82.06 188 PRO A C 1
ATOM 1584 O O . PRO A 1 188 ? 9.535 9.920 -13.416 1.00 82.06 188 PRO A O 1
ATOM 1587 N N . LYS A 1 189 ? 10.954 11.624 -13.759 1.00 80.62 189 LYS A N 1
ATOM 1588 C CA . LYS A 1 189 ? 11.672 11.451 -12.492 1.00 80.62 189 LYS A CA 1
ATOM 1589 C C . LYS A 1 189 ? 10.780 11.695 -11.274 1.00 80.62 189 LYS A C 1
ATOM 1591 O O . LYS A 1 189 ? 10.756 10.871 -10.371 1.00 80.62 189 LYS A O 1
ATOM 1596 N N . THR A 1 190 ? 10.004 12.778 -11.276 1.00 82.62 190 THR A N 1
ATOM 1597 C CA . THR A 1 190 ? 9.062 13.071 -10.180 1.00 82.62 190 THR A CA 1
ATOM 1598 C C . THR A 1 190 ? 7.975 12.006 -10.052 1.00 82.62 190 THR A C 1
ATOM 1600 O O . THR A 1 190 ? 7.501 11.747 -8.952 1.00 82.62 190 THR A O 1
ATOM 1603 N N . VAL A 1 191 ? 7.588 11.372 -11.164 1.00 86.31 191 VAL A N 1
ATOM 1604 C CA . VAL A 1 191 ? 6.617 10.274 -11.144 1.00 86.31 191 VAL A CA 1
ATOM 1605 C C . VAL A 1 191 ? 7.248 8.980 -10.636 1.00 86.31 191 VAL A C 1
ATOM 1607 O O . VAL A 1 191 ? 6.605 8.276 -9.870 1.00 86.31 191 VAL A O 1
ATOM 1610 N N . GLU A 1 192 ? 8.503 8.683 -10.987 1.00 84.38 192 GLU A N 1
ATOM 1611 C CA . GLU A 1 192 ? 9.243 7.562 -10.388 1.00 84.38 192 GLU A CA 1
ATOM 1612 C C . GLU A 1 192 ? 9.357 7.717 -8.861 1.00 84.38 192 GLU A C 1
ATOM 1614 O O . GLU A 1 192 ? 9.051 6.774 -8.137 1.00 84.38 192 GLU A O 1
ATOM 1619 N N . ASP A 1 193 ? 9.701 8.911 -8.365 1.00 80.44 193 ASP A N 1
ATOM 1620 C CA . ASP A 1 193 ? 9.786 9.179 -6.920 1.00 80.44 193 ASP A CA 1
ATOM 1621 C C . ASP A 1 193 ? 8.409 9.025 -6.237 1.00 80.44 193 ASP A C 1
ATOM 1623 O O . ASP A 1 193 ? 8.285 8.453 -5.154 1.00 80.44 193 ASP A O 1
ATOM 1627 N N . TYR A 1 194 ? 7.344 9.489 -6.894 1.00 84.12 194 TYR A N 1
ATOM 1628 C CA . TYR A 1 194 ? 5.970 9.304 -6.427 1.00 84.12 194 TYR A CA 1
ATOM 1629 C C . TYR A 1 194 ? 5.558 7.820 -6.389 1.00 84.12 194 TYR A C 1
ATOM 1631 O O . TYR A 1 194 ? 4.892 7.380 -5.451 1.00 84.12 194 TYR A O 1
ATOM 1639 N N . VAL A 1 195 ? 5.975 7.031 -7.380 1.00 89.19 195 VAL A N 1
ATOM 1640 C CA . VAL A 1 195 ? 5.724 5.585 -7.432 1.00 89.19 195 VAL A CA 1
ATOM 1641 C C . VAL A 1 195 ? 6.448 4.848 -6.312 1.00 89.19 195 VAL A C 1
ATOM 1643 O O . VAL A 1 195 ? 5.872 3.922 -5.743 1.00 89.19 195 VAL A O 1
ATOM 1646 N N . GLU A 1 196 ? 7.666 5.259 -5.957 1.00 85.06 196 GLU A N 1
ATOM 1647 C CA . GLU A 1 196 ? 8.376 4.710 -4.796 1.00 85.06 196 GLU A CA 1
ATOM 1648 C C . GLU A 1 196 ? 7.577 4.942 -3.503 1.00 85.06 196 GLU A C 1
ATOM 1650 O O . GLU A 1 196 ? 7.331 3.989 -2.762 1.00 85.06 196 GLU A O 1
ATOM 1655 N N . ILE A 1 197 ? 7.061 6.160 -3.289 1.00 82.19 197 ILE A N 1
ATOM 1656 C CA . ILE A 1 197 ? 6.196 6.481 -2.138 1.00 82.19 197 ILE A CA 1
ATOM 1657 C C . ILE A 1 197 ? 4.921 5.623 -2.146 1.00 82.19 197 ILE A C 1
ATOM 1659 O O . ILE A 1 197 ? 4.540 5.060 -1.117 1.00 82.19 197 ILE A O 1
ATOM 1663 N N . LEU A 1 198 ? 4.264 5.496 -3.304 1.00 88.50 198 LEU A N 1
ATOM 1664 C CA . LEU A 1 198 ? 3.060 4.679 -3.467 1.00 88.50 198 LEU A CA 1
ATOM 1665 C C . LEU A 1 198 ? 3.327 3.201 -3.136 1.00 88.50 198 LEU A C 1
ATOM 1667 O O . LEU A 1 198 ? 2.553 2.570 -2.412 1.00 88.50 198 LEU A O 1
ATOM 1671 N N . GLN A 1 199 ? 4.428 2.650 -3.646 1.00 91.31 199 GLN A N 1
ATOM 1672 C CA . GLN A 1 199 ? 4.840 1.272 -3.402 1.00 91.31 199 GLN A CA 1
ATOM 1673 C C . GLN A 1 199 ? 5.141 1.031 -1.921 1.00 91.31 199 GLN A C 1
ATOM 1675 O O . GLN A 1 199 ? 4.694 0.029 -1.362 1.00 91.31 199 GLN A O 1
ATOM 1680 N N . ASP A 1 200 ? 5.896 1.926 -1.285 1.00 82.31 200 ASP A N 1
ATOM 1681 C CA . ASP A 1 200 ? 6.242 1.814 0.131 1.00 82.31 200 ASP A CA 1
ATOM 1682 C C . ASP A 1 200 ? 4.990 1.869 1.002 1.00 82.31 200 ASP A C 1
ATOM 1684 O O . ASP A 1 200 ? 4.831 1.053 1.911 1.00 82.31 200 ASP A O 1
ATOM 1688 N N . LYS A 1 201 ? 4.044 2.750 0.661 1.00 84.12 201 LYS A N 1
ATOM 1689 C CA . LYS A 1 201 ? 2.740 2.809 1.318 1.00 84.12 201 LYS A CA 1
ATOM 1690 C C . LYS A 1 201 ? 2.000 1.482 1.214 1.00 84.12 201 LYS A C 1
ATOM 1692 O O . LYS A 1 201 ? 1.599 0.959 2.245 1.00 84.12 201 LYS A O 1
ATOM 1697 N N . ILE A 1 202 ? 1.868 0.902 0.020 1.00 88.38 202 ILE A N 1
ATOM 1698 C CA . ILE A 1 202 ? 1.206 -0.405 -0.141 1.00 88.38 202 ILE A CA 1
ATOM 1699 C C . ILE A 1 202 ? 1.926 -1.485 0.681 1.00 88.38 202 ILE A C 1
ATOM 1701 O O . ILE A 1 202 ? 1.296 -2.253 1.407 1.00 88.38 202 ILE A O 1
ATOM 1705 N N . ASN A 1 203 ? 3.258 -1.503 0.631 1.00 85.94 203 ASN A N 1
ATOM 1706 C CA . ASN A 1 203 ? 4.074 -2.494 1.325 1.00 85.94 203 ASN A CA 1
ATOM 1707 C C . ASN A 1 203 ? 4.027 -2.381 2.854 1.00 85.94 203 ASN A C 1
ATOM 1709 O O . ASN A 1 203 ? 4.173 -3.403 3.530 1.00 85.94 203 ASN A O 1
ATOM 1713 N N . ASN A 1 204 ? 3.778 -1.195 3.410 1.00 81.50 204 ASN A N 1
ATOM 1714 C CA . ASN A 1 204 ? 3.579 -1.018 4.851 1.00 81.50 204 ASN A CA 1
ATOM 1715 C C . ASN A 1 204 ? 2.332 -1.755 5.365 1.00 81.50 204 ASN A C 1
ATOM 1717 O O . ASN A 1 204 ? 2.299 -2.156 6.524 1.00 81.50 204 ASN A O 1
ATOM 1721 N N . PHE A 1 205 ? 1.354 -2.019 4.494 1.00 80.62 205 PHE A N 1
ATOM 1722 C CA . PHE A 1 205 ? 0.162 -2.815 4.799 1.00 80.62 205 PHE A CA 1
ATOM 1723 C C . PHE A 1 205 ? 0.262 -4.260 4.285 1.00 80.62 205 PHE A C 1
ATOM 1725 O O . PHE A 1 205 ? -0.742 -4.964 4.217 1.00 80.62 205 PHE A O 1
ATOM 1732 N N . SER A 1 206 ? 1.452 -4.747 3.923 1.00 79.56 206 SER A N 1
ATOM 1733 C CA . SER A 1 206 ? 1.613 -6.089 3.332 1.00 79.56 206 SER A CA 1
ATOM 1734 C C . SER A 1 206 ? 1.189 -7.245 4.249 1.00 79.56 206 SER A C 1
ATOM 1736 O O . SER A 1 206 ? 0.756 -8.278 3.750 1.00 79.56 206 SER A O 1
ATOM 1738 N N . SER A 1 207 ? 1.275 -7.079 5.573 1.00 75.50 207 SER A N 1
ATOM 1739 C CA . SER A 1 207 ? 0.793 -8.071 6.553 1.00 75.50 207 SER A CA 1
ATOM 1740 C C . SER A 1 207 ? -0.715 -7.996 6.807 1.00 75.50 207 SER A C 1
ATOM 1742 O O . SER A 1 207 ? -1.306 -8.969 7.270 1.00 75.50 207 SER A O 1
ATOM 1744 N N . ASP A 1 208 ? -1.315 -6.839 6.529 1.00 72.38 208 ASP A N 1
ATOM 1745 C CA . ASP A 1 208 ? -2.708 -6.509 6.848 1.00 72.38 208 ASP A CA 1
ATOM 1746 C C . ASP A 1 208 ? -3.630 -6.609 5.623 1.00 72.38 208 ASP A C 1
ATOM 1748 O O . ASP A 1 208 ? -4.844 -6.724 5.781 1.00 72.38 208 ASP A O 1
ATOM 1752 N N . SER A 1 209 ? -3.065 -6.544 4.415 1.00 77.12 209 SER A N 1
ATOM 1753 C CA . SER A 1 209 ? -3.791 -6.561 3.147 1.00 77.12 209 SER A CA 1
ATOM 1754 C C . SER A 1 209 ? -3.649 -7.900 2.435 1.00 77.12 209 SER A C 1
ATOM 1756 O O . SER A 1 209 ? -2.629 -8.588 2.494 1.00 77.12 209 SER A O 1
ATOM 1758 N N . ASN A 1 210 ? -4.678 -8.246 1.670 1.00 81.88 210 ASN A N 1
ATOM 1759 C CA . ASN A 1 210 ? -4.740 -9.510 0.937 1.00 81.88 210 ASN A CA 1
ATOM 1760 C C . ASN A 1 210 ? -3.805 -9.574 -0.291 1.00 81.88 210 ASN A C 1
ATOM 1762 O O . ASN A 1 210 ? -3.773 -10.596 -0.972 1.00 81.88 210 ASN A O 1
ATOM 1766 N N . ILE A 1 211 ? -3.062 -8.504 -0.593 1.00 86.38 211 ILE A N 1
ATOM 1767 C CA . ILE A 1 211 ? -2.196 -8.395 -1.781 1.00 86.38 211 ILE A CA 1
ATOM 1768 C C . ILE A 1 211 ? -0.703 -8.571 -1.461 1.00 86.38 211 ILE A C 1
ATOM 1770 O O . ILE A 1 211 ? 0.110 -8.672 -2.379 1.00 86.38 211 ILE A O 1
ATOM 1774 N N . GLY A 1 212 ? -0.335 -8.681 -0.179 1.00 85.69 212 GLY A N 1
ATOM 1775 C CA . GLY A 1 212 ? 1.050 -8.883 0.246 1.00 85.69 212 GLY A CA 1
ATOM 1776 C C . GLY A 1 212 ? 1.972 -7.737 -0.175 1.00 85.69 212 GLY A C 1
ATOM 1777 O O . GLY A 1 212 ? 1.546 -6.586 -0.289 1.00 85.69 212 GLY A O 1
ATOM 1778 N N . ARG A 1 213 ? 3.261 -8.034 -0.386 1.00 87.56 213 ARG A N 1
ATOM 1779 C CA . ARG A 1 213 ? 4.202 -7.040 -0.920 1.00 87.56 213 ARG A CA 1
ATOM 1780 C C . ARG A 1 213 ? 4.075 -6.929 -2.434 1.00 87.56 213 ARG A C 1
ATOM 1782 O O . ARG A 1 213 ? 3.881 -7.921 -3.137 1.00 87.56 213 ARG A O 1
ATOM 1789 N N . VAL A 1 214 ? 4.281 -5.716 -2.929 1.00 90.81 214 VAL A N 1
ATOM 1790 C CA . VAL A 1 214 ? 4.237 -5.371 -4.346 1.00 90.81 214 VAL A CA 1
ATOM 1791 C C . VAL A 1 214 ? 5.517 -4.669 -4.788 1.00 90.81 214 VAL A C 1
ATOM 1793 O O . VAL A 1 214 ? 6.229 -4.045 -3.993 1.00 90.81 214 VAL A O 1
ATOM 1796 N N . THR A 1 215 ? 5.803 -4.760 -6.084 1.00 91.00 215 THR A N 1
ATOM 1797 C CA . THR A 1 215 ? 6.753 -3.881 -6.772 1.00 91.00 215 THR A CA 1
ATOM 1798 C C . THR A 1 215 ? 6.039 -3.161 -7.909 1.00 91.00 215 THR A C 1
ATOM 1800 O O . THR A 1 215 ? 5.353 -3.806 -8.703 1.00 91.00 215 THR A O 1
ATOM 1803 N N . ILE A 1 216 ? 6.203 -1.843 -8.005 1.00 93.00 216 ILE A N 1
ATOM 1804 C CA . ILE A 1 216 ? 5.596 -1.033 -9.064 1.00 93.00 216 ILE A CA 1
ATOM 1805 C C . ILE A 1 216 ? 6.696 -0.583 -10.019 1.00 93.00 216 ILE A C 1
ATOM 1807 O O . ILE A 1 216 ? 7.588 0.164 -9.629 1.00 93.00 216 ILE A O 1
ATOM 1811 N N . ASN A 1 217 ? 6.632 -1.036 -11.269 1.00 92.12 217 ASN A N 1
ATOM 1812 C CA . ASN A 1 217 ? 7.648 -0.732 -12.277 1.00 92.12 217 ASN A CA 1
ATOM 1813 C C . ASN A 1 217 ? 7.046 0.057 -13.443 1.00 92.12 217 ASN A C 1
ATOM 1815 O O . ASN A 1 217 ? 5.878 -0.156 -13.779 1.00 92.12 217 ASN A O 1
ATOM 1819 N N . PRO A 1 218 ? 7.819 0.938 -14.093 1.00 92.00 218 PRO A N 1
ATOM 1820 C CA . PRO A 1 218 ? 7.381 1.595 -15.317 1.00 92.00 218 PRO A CA 1
ATOM 1821 C C . PRO A 1 218 ? 7.123 0.573 -16.426 1.00 92.00 218 PRO A C 1
ATOM 1823 O O . PRO A 1 218 ? 7.864 -0.396 -16.587 1.00 92.00 218 PRO A O 1
ATOM 1826 N N . VAL A 1 219 ? 6.081 0.823 -17.213 1.00 93.00 219 VAL A N 1
ATOM 1827 C CA . VAL A 1 219 ? 5.876 0.164 -18.503 1.00 93.00 219 VAL A CA 1
ATOM 1828 C C . VAL A 1 219 ? 6.526 1.039 -19.559 1.00 93.00 219 VAL A C 1
ATOM 1830 O O . VAL A 1 219 ? 6.218 2.226 -19.638 1.00 93.00 219 VAL A O 1
ATOM 1833 N N . TYR A 1 220 ? 7.422 0.487 -20.369 1.00 90.19 220 TYR A N 1
ATOM 1834 C CA . TYR A 1 220 ? 8.121 1.259 -21.394 1.00 90.19 220 TYR A CA 1
ATOM 1835 C C . TYR A 1 220 ? 7.409 1.160 -22.745 1.00 90.19 220 TYR A C 1
ATOM 1837 O O . TYR A 1 220 ? 6.973 0.088 -23.151 1.00 90.19 220 TYR A O 1
ATOM 1845 N N . GLU A 1 221 ? 7.276 2.290 -23.440 1.00 85.69 221 GLU A N 1
ATOM 1846 C CA . GLU A 1 221 ? 6.842 2.321 -24.846 1.00 85.69 221 GLU A CA 1
ATOM 1847 C C . GLU A 1 221 ? 8.013 2.007 -25.774 1.00 85.69 221 GLU A C 1
ATOM 1849 O O . GLU A 1 221 ? 7.869 1.293 -26.761 1.00 85.69 221 GLU A O 1
ATOM 1854 N N . LYS A 1 222 ? 9.192 2.519 -25.417 1.00 80.94 222 LYS A N 1
ATOM 1855 C CA . LYS A 1 222 ? 10.450 2.237 -26.091 1.00 80.94 222 LYS A CA 1
ATOM 1856 C C . LYS A 1 222 ? 11.489 1.888 -25.040 1.00 80.94 222 LYS A C 1
ATOM 1858 O O . LYS A 1 222 ? 11.757 2.713 -24.159 1.00 80.94 222 LYS A O 1
ATOM 1863 N N . PHE A 1 223 ? 12.053 0.687 -25.134 1.00 74.06 223 PHE A N 1
ATOM 1864 C CA . PHE A 1 223 ? 13.099 0.229 -24.235 1.00 74.06 223 PHE A CA 1
ATOM 1865 C C . PHE A 1 223 ? 14.452 0.319 -24.942 1.00 74.06 223 PHE A C 1
ATOM 1867 O O . PHE A 1 223 ? 14.770 -0.450 -25.840 1.00 74.06 223 PHE A O 1
ATOM 1874 N N . GLU A 1 224 ? 15.235 1.324 -24.562 1.00 76.31 224 GLU A N 1
ATOM 1875 C CA . GLU A 1 224 ? 16.573 1.558 -25.097 1.00 76.31 224 GLU A CA 1
ATOM 1876 C C . GLU A 1 224 ? 17.535 1.878 -23.967 1.00 76.31 224 GLU A C 1
ATOM 1878 O O . GLU A 1 224 ? 17.253 2.693 -23.076 1.00 76.31 224 GLU A O 1
ATOM 1883 N N . PHE A 1 225 ? 18.702 1.256 -24.047 1.00 75.12 225 PHE A N 1
ATOM 1884 C CA . PHE A 1 225 ? 19.852 1.575 -23.230 1.00 75.12 225 PHE A CA 1
ATOM 1885 C C . PHE A 1 225 ? 21.103 1.526 -24.109 1.00 75.12 225 PHE A C 1
ATOM 1887 O O . PHE A 1 225 ? 21.287 0.639 -24.941 1.00 75.12 225 PHE A O 1
ATOM 1894 N N . THR A 1 226 ? 21.948 2.543 -23.961 1.00 73.00 226 THR A N 1
ATOM 1895 C CA . THR A 1 226 ? 23.143 2.742 -24.787 1.00 73.00 226 THR A CA 1
ATOM 1896 C C . THR A 1 226 ? 24.330 3.056 -23.900 1.00 73.00 226 THR A C 1
ATOM 1898 O O . THR A 1 226 ? 24.215 3.852 -22.968 1.00 73.00 226 THR A O 1
ATOM 1901 N N . GLY A 1 227 ? 25.484 2.477 -24.207 1.00 81.56 227 GLY A N 1
ATOM 1902 C CA . GLY A 1 227 ? 26.711 2.732 -23.468 1.00 81.56 227 GLY A CA 1
ATOM 1903 C C . GLY A 1 227 ? 27.601 1.504 -23.379 1.00 81.56 227 GLY A C 1
ATOM 1904 O O . GLY A 1 227 ? 27.188 0.379 -23.647 1.00 81.56 227 GLY A O 1
ATOM 1905 N N . LEU A 1 228 ? 28.849 1.752 -22.994 1.00 86.06 228 LEU A N 1
ATOM 1906 C CA . LEU A 1 228 ? 29.875 0.727 -22.871 1.00 86.06 228 LEU A CA 1
ATOM 1907 C C . LEU A 1 228 ? 30.276 0.596 -21.402 1.00 86.06 228 LEU A C 1
ATOM 1909 O O . LEU A 1 228 ? 30.882 1.518 -20.840 1.00 86.06 228 LEU A O 1
ATOM 1913 N N . TYR A 1 229 ? 29.974 -0.552 -20.800 1.00 86.69 229 TYR A N 1
ATOM 1914 C CA . TYR A 1 229 ? 30.143 -0.781 -19.363 1.00 86.69 229 TYR A CA 1
ATOM 1915 C C . TYR A 1 229 ? 31.023 -1.999 -19.083 1.00 86.69 229 TYR A C 1
ATOM 1917 O O . TYR A 1 229 ? 31.017 -2.974 -19.826 1.00 86.69 229 TYR A O 1
ATOM 1925 N N . SER A 1 230 ? 31.805 -1.935 -18.005 1.00 84.31 230 SER A N 1
ATOM 1926 C CA . SER A 1 230 ? 32.619 -3.070 -17.545 1.00 84.31 230 SER A CA 1
ATOM 1927 C C . SER A 1 230 ? 31.796 -4.097 -16.765 1.00 84.31 230 SER A C 1
ATOM 1929 O O . SER A 1 230 ? 32.150 -5.268 -16.730 1.00 84.31 230 SER A O 1
ATOM 1931 N N . GLU A 1 231 ? 30.718 -3.644 -16.124 1.00 87.12 231 GLU A N 1
ATOM 1932 C CA . GLU A 1 231 ? 29.792 -4.462 -15.346 1.00 87.12 231 GLU A CA 1
ATOM 1933 C C . GLU A 1 231 ? 28.373 -3.912 -15.500 1.00 87.12 231 GLU A C 1
ATOM 1935 O O . GLU A 1 231 ? 28.178 -2.693 -15.557 1.00 87.12 231 GLU A O 1
ATOM 1940 N N . ILE A 1 232 ? 27.387 -4.800 -15.548 1.00 85.69 232 ILE A N 1
ATOM 1941 C CA . ILE A 1 232 ? 25.967 -4.458 -15.596 1.00 85.69 232 ILE A CA 1
ATOM 1942 C C . ILE A 1 232 ? 25.222 -5.398 -14.653 1.00 85.69 232 ILE A C 1
ATOM 1944 O O . ILE A 1 232 ? 25.444 -6.606 -14.662 1.00 85.69 232 ILE A O 1
ATOM 1948 N N . THR A 1 233 ? 24.316 -4.850 -13.852 1.00 85.00 233 THR A N 1
ATOM 1949 C CA . THR A 1 233 ? 23.355 -5.610 -13.051 1.00 85.00 233 THR A CA 1
ATOM 1950 C C . THR A 1 233 ? 21.948 -5.307 -13.543 1.00 85.00 233 THR A C 1
ATOM 1952 O O . THR A 1 233 ? 21.529 -4.150 -13.544 1.00 85.00 233 THR A O 1
ATOM 1955 N N . ILE A 1 234 ? 21.227 -6.348 -13.948 1.00 83.12 234 ILE A N 1
ATOM 1956 C CA . ILE A 1 234 ? 19.832 -6.294 -14.386 1.00 83.12 234 ILE A CA 1
ATOM 1957 C C . ILE A 1 234 ? 18.986 -6.964 -13.310 1.00 83.12 234 ILE A C 1
ATOM 1959 O O . ILE A 1 234 ? 19.206 -8.131 -12.986 1.00 83.12 234 ILE A O 1
ATOM 1963 N N . GLU A 1 235 ? 18.031 -6.224 -12.758 1.00 84.62 235 GLU A N 1
ATOM 1964 C CA . GLU A 1 235 ? 17.047 -6.728 -11.805 1.00 84.62 235 GLU A CA 1
ATOM 1965 C C . GLU A 1 235 ? 15.677 -6.838 -12.478 1.00 84.62 235 GLU A C 1
ATOM 1967 O O . GLU A 1 235 ? 15.086 -5.830 -12.880 1.00 84.62 235 GLU A O 1
ATOM 1972 N N . LEU A 1 236 ? 15.152 -8.058 -12.539 1.00 81.06 236 LEU A N 1
ATOM 1973 C CA . LEU A 1 236 ? 13.785 -8.353 -12.958 1.00 81.06 236 LEU A CA 1
ATOM 1974 C C . LEU A 1 236 ? 12.949 -8.729 -11.736 1.00 81.06 236 LEU A C 1
ATOM 1976 O O . LEU A 1 236 ? 13.437 -9.395 -10.819 1.00 81.06 236 LEU A O 1
ATOM 1980 N N . VAL A 1 237 ? 11.682 -8.325 -11.717 1.00 79.69 237 VAL A N 1
ATOM 1981 C CA . VAL A 1 237 ? 10.697 -8.921 -10.804 1.00 79.69 237 VAL A CA 1
ATOM 1982 C C . VAL A 1 237 ? 10.072 -10.141 -11.454 1.00 79.69 237 VAL A C 1
ATOM 1984 O O . VAL A 1 237 ? 9.972 -10.218 -12.679 1.00 79.69 237 VAL A O 1
ATOM 1987 N N . TYR A 1 238 ? 9.655 -11.099 -10.630 1.00 69.12 238 TYR A N 1
ATOM 1988 C CA . TYR A 1 238 ? 8.944 -12.262 -11.138 1.00 69.12 238 TYR A CA 1
ATOM 1989 C C . TYR A 1 238 ? 7.643 -11.809 -11.828 1.00 69.12 238 TYR A C 1
ATOM 1991 O O . TYR A 1 238 ? 6.902 -11.015 -11.241 1.00 69.12 238 TYR A O 1
ATOM 1999 N N . PRO A 1 239 ? 7.364 -12.261 -13.062 1.00 62.47 239 PRO A N 1
ATOM 2000 C CA . PRO A 1 239 ? 6.181 -11.827 -13.783 1.00 62.47 239 PRO A CA 1
ATOM 2001 C C . PRO A 1 239 ? 4.910 -12.369 -13.121 1.00 62.47 239 PRO A C 1
ATOM 2003 O O . PRO A 1 239 ? 4.848 -13.535 -12.734 1.00 62.47 239 PRO A O 1
ATOM 2006 N N . ASN A 1 240 ? 3.858 -11.549 -13.056 1.00 58.94 240 ASN A N 1
ATOM 2007 C CA . ASN A 1 240 ? 2.498 -12.032 -12.797 1.00 58.94 240 ASN A CA 1
ATOM 2008 C C . ASN A 1 240 ? 2.021 -12.833 -14.036 1.00 58.94 240 ASN A C 1
ATOM 2010 O O . ASN A 1 240 ? 1.330 -12.285 -14.899 1.00 58.94 240 ASN A O 1
ATOM 2014 N N . GLY A 1 241 ? 2.492 -14.073 -14.210 1.00 51.12 241 GLY A N 1
ATOM 2015 C CA . GLY A 1 241 ? 2.256 -14.873 -15.415 1.00 51.12 241 GLY A CA 1
ATOM 2016 C C . GLY A 1 241 ? 3.231 -16.044 -15.608 1.00 51.12 241 GLY A C 1
ATOM 2017 O O . GLY A 1 241 ? 4.253 -16.150 -14.923 1.00 51.12 241 GLY A O 1
ATOM 2018 N N . ALA A 1 242 ? 2.959 -16.891 -16.608 1.00 46.62 242 ALA A N 1
ATOM 2019 C CA . ALA A 1 242 ? 3.828 -17.999 -16.993 1.00 46.62 242 ALA A CA 1
ATOM 2020 C C . ALA A 1 242 ? 5.257 -17.526 -17.330 1.00 46.62 242 ALA A C 1
ATOM 2022 O O . ALA A 1 242 ? 5.511 -16.904 -18.364 1.00 46.62 242 ALA A O 1
ATOM 2023 N N . ALA A 1 243 ? 6.209 -17.859 -16.455 1.00 50.12 243 ALA A N 1
ATOM 2024 C CA . ALA A 1 243 ? 7.630 -17.678 -16.713 1.00 50.12 243 ALA A CA 1
ATOM 2025 C C . ALA A 1 243 ? 8.046 -18.451 -17.977 1.00 50.12 243 ALA A C 1
ATOM 2027 O O . ALA A 1 243 ? 7.592 -19.575 -18.203 1.00 50.12 243 ALA A O 1
ATOM 2028 N N . ARG A 1 244 ? 8.968 -17.878 -18.765 1.00 51.62 244 ARG A N 1
ATOM 2029 C CA . ARG A 1 244 ? 9.543 -18.512 -19.969 1.00 51.62 244 ARG A CA 1
ATOM 2030 C C . ARG A 1 244 ? 10.183 -19.885 -19.692 1.00 51.62 244 ARG A C 1
ATOM 2032 O O . ARG A 1 244 ? 10.374 -20.646 -20.632 1.00 51.62 244 ARG A O 1
ATOM 2039 N N . ASP A 1 245 ? 10.486 -20.218 -18.433 1.00 46.91 245 ASP A N 1
ATOM 2040 C CA . ASP A 1 245 ? 11.100 -21.493 -18.061 1.00 46.91 245 ASP A CA 1
ATOM 2041 C C . ASP A 1 245 ? 10.622 -21.984 -16.674 1.00 46.91 245 ASP A C 1
ATOM 2043 O O . ASP A 1 245 ? 11.069 -21.509 -15.626 1.00 46.91 245 ASP A O 1
ATOM 2047 N N . ARG A 1 246 ? 9.683 -22.945 -16.654 1.00 41.94 246 ARG A N 1
ATOM 2048 C CA . ARG A 1 246 ? 9.078 -23.512 -15.424 1.00 41.94 246 ARG A CA 1
ATOM 2049 C C . ARG A 1 246 ? 10.099 -24.201 -14.507 1.00 41.94 246 ARG A C 1
ATOM 2051 O O . ARG A 1 246 ? 9.868 -24.306 -13.308 1.00 41.94 246 ARG A O 1
ATOM 2058 N N . SER A 1 247 ? 11.240 -24.629 -15.046 1.00 42.03 247 SER A N 1
ATOM 2059 C CA . SER A 1 247 ? 12.298 -25.323 -14.298 1.00 42.03 247 SER A CA 1
ATOM 2060 C C . SER A 1 247 ? 13.077 -24.376 -13.374 1.00 42.03 247 SER A C 1
ATOM 2062 O O . SER A 1 247 ? 13.482 -24.772 -12.285 1.00 42.03 247 SER A O 1
ATOM 2064 N N . ARG A 1 248 ? 13.214 -23.096 -13.758 1.00 45.66 248 ARG A N 1
ATOM 2065 C CA . ARG A 1 248 ? 13.773 -22.029 -12.901 1.00 45.66 248 ARG A CA 1
ATOM 2066 C C . ARG A 1 248 ? 12.755 -21.484 -11.898 1.00 45.66 248 ARG A C 1
ATOM 2068 O O . ARG A 1 248 ? 13.146 -20.893 -10.897 1.00 45.66 248 ARG A O 1
ATOM 2075 N N . ALA A 1 249 ? 11.461 -21.705 -12.139 1.00 43.34 249 ALA A N 1
ATOM 2076 C CA . ALA A 1 249 ? 10.380 -21.230 -11.280 1.00 43.34 249 ALA A CA 1
ATOM 2077 C C . ALA A 1 249 ? 10.372 -21.896 -9.891 1.00 43.34 249 ALA A C 1
ATOM 2079 O O . ALA A 1 249 ? 9.862 -21.304 -8.948 1.00 43.34 249 ALA A O 1
ATOM 2080 N N . ILE A 1 250 ? 10.965 -23.087 -9.740 1.00 41.19 250 ILE A N 1
ATOM 2081 C CA . ILE A 1 250 ? 11.004 -23.817 -8.461 1.00 41.19 250 ILE A CA 1
ATOM 2082 C C . ILE A 1 250 ? 12.118 -23.290 -7.536 1.00 41.19 250 ILE A C 1
ATOM 2084 O O . ILE A 1 250 ? 11.892 -23.165 -6.336 1.00 41.19 250 ILE A O 1
ATOM 2088 N N . GLU A 1 251 ? 13.277 -22.882 -8.069 1.00 44.47 251 GLU A N 1
ATOM 2089 C CA . GLU A 1 251 ? 14.298 -22.155 -7.288 1.00 44.47 251 GLU A CA 1
ATOM 2090 C C . GLU A 1 251 ? 13.903 -20.677 -7.079 1.00 44.47 251 GLU A C 1
ATOM 2092 O O . GLU A 1 251 ? 14.062 -20.135 -5.982 1.00 44.47 251 GLU A O 1
ATOM 2097 N N . ALA A 1 252 ? 13.282 -20.046 -8.085 1.00 46.06 252 ALA A N 1
ATOM 2098 C CA . ALA A 1 252 ? 12.763 -18.675 -8.022 1.00 46.06 252 ALA A CA 1
ATOM 2099 C C . ALA A 1 252 ? 11.489 -18.510 -7.171 1.00 46.06 252 ALA A C 1
ATOM 2101 O O . ALA A 1 252 ? 11.169 -17.391 -6.779 1.00 46.06 252 ALA A O 1
ATOM 2102 N N . ALA A 1 253 ? 10.795 -19.594 -6.804 1.00 42.41 253 ALA A N 1
ATOM 2103 C CA . ALA A 1 253 ? 9.638 -19.565 -5.901 1.00 42.41 253 ALA A CA 1
ATOM 2104 C C . ALA A 1 253 ? 9.954 -18.931 -4.531 1.00 42.41 253 ALA A C 1
ATOM 2106 O O . ALA A 1 253 ? 9.044 -18.491 -3.829 1.00 42.41 253 ALA A O 1
ATOM 2107 N N . SER A 1 254 ? 11.241 -18.863 -4.169 1.00 46.50 254 SER A N 1
ATOM 2108 C CA . SER A 1 254 ? 11.751 -18.217 -2.956 1.00 46.50 254 SER A CA 1
ATOM 2109 C C . SER A 1 254 ? 12.387 -16.835 -3.189 1.00 46.50 254 SER A C 1
ATOM 2111 O O . SER A 1 254 ? 12.598 -16.092 -2.230 1.00 46.50 254 SER A O 1
ATOM 2113 N N . ALA A 1 255 ? 12.659 -16.449 -4.441 1.00 51.44 255 ALA A N 1
ATOM 2114 C CA . ALA A 1 255 ? 13.314 -15.192 -4.786 1.00 51.44 255 ALA A CA 1
ATOM 2115 C C . ALA A 1 255 ? 12.306 -14.218 -5.414 1.00 51.44 255 ALA A C 1
ATOM 2117 O O . ALA A 1 255 ? 11.845 -14.402 -6.534 1.00 51.44 255 ALA A O 1
ATOM 2118 N N . ALA A 1 256 ? 12.001 -13.119 -4.719 1.00 61.50 256 ALA A N 1
ATOM 2119 C CA . ALA A 1 256 ? 11.102 -12.073 -5.225 1.00 61.50 256 ALA A CA 1
ATOM 2120 C C . ALA A 1 256 ? 11.624 -11.351 -6.492 1.00 61.50 256 ALA A C 1
ATOM 2122 O O . ALA A 1 256 ? 10.908 -10.530 -7.070 1.00 61.50 256 ALA A O 1
ATOM 2123 N N . ARG A 1 257 ? 12.888 -11.587 -6.883 1.00 70.19 257 ARG A N 1
ATOM 2124 C CA . ARG A 1 257 ? 13.606 -10.900 -7.967 1.00 70.19 257 ARG A CA 1
ATOM 2125 C C . ARG A 1 257 ? 14.645 -11.824 -8.609 1.00 70.19 257 ARG A C 1
ATOM 2127 O O . ARG A 1 257 ? 15.301 -12.583 -7.900 1.00 70.19 257 ARG A O 1
ATOM 2134 N N . GLU A 1 258 ? 14.850 -11.693 -9.915 1.00 73.81 258 GLU A N 1
ATOM 2135 C CA . GLU A 1 258 ? 15.984 -12.275 -10.641 1.00 73.81 258 GLU A CA 1
ATOM 2136 C C . GLU A 1 258 ? 17.060 -11.196 -10.828 1.00 73.81 258 GLU A C 1
ATOM 2138 O O . GLU A 1 258 ? 16.782 -10.122 -11.360 1.00 73.81 258 GLU A O 1
ATOM 2143 N N . ILE A 1 259 ? 18.290 -11.473 -10.385 1.00 76.88 259 ILE A N 1
ATOM 2144 C CA . ILE A 1 259 ? 19.434 -10.565 -10.538 1.00 76.88 259 ILE A CA 1
ATOM 2145 C C . ILE A 1 259 ? 20.429 -11.201 -11.503 1.00 76.88 259 ILE A C 1
ATOM 2147 O O . ILE A 1 259 ? 21.023 -12.233 -11.195 1.00 76.88 259 ILE A O 1
ATOM 2151 N N . ARG A 1 260 ? 20.649 -10.566 -12.654 1.00 79.00 260 ARG A N 1
ATOM 2152 C CA . ARG A 1 260 ? 21.661 -10.979 -13.633 1.00 79.00 260 ARG A CA 1
ATOM 2153 C C . ARG A 1 260 ? 22.819 -9.999 -13.614 1.00 79.00 260 ARG A C 1
ATOM 2155 O O . ARG A 1 260 ? 22.623 -8.809 -13.849 1.00 79.00 260 ARG A O 1
ATOM 2162 N N . LYS A 1 261 ? 24.021 -10.505 -13.348 1.00 82.94 261 LYS A N 1
ATOM 2163 C CA . LYS A 1 261 ? 25.264 -9.736 -13.431 1.00 82.94 261 LYS A CA 1
ATOM 2164 C C . LYS A 1 261 ? 26.024 -10.140 -14.685 1.00 82.94 261 LYS A C 1
ATOM 2166 O O . LYS A 1 261 ? 26.271 -11.323 -14.895 1.00 82.94 261 LYS A O 1
ATOM 2171 N N . LEU A 1 262 ? 26.364 -9.156 -15.506 1.00 82.19 262 LEU A N 1
ATOM 2172 C CA . LEU A 1 262 ? 27.186 -9.312 -16.697 1.00 82.19 262 LEU A CA 1
ATOM 2173 C C . LEU A 1 262 ? 28.493 -8.562 -16.461 1.00 82.19 262 LEU A C 1
ATOM 2175 O O . LEU A 1 262 ? 28.469 -7.376 -16.136 1.00 82.19 262 LEU A O 1
ATOM 2179 N N . GLU A 1 263 ? 29.617 -9.247 -16.631 1.00 84.25 263 GLU A N 1
ATOM 2180 C CA . GLU A 1 263 ? 30.955 -8.678 -16.482 1.00 84.25 263 GLU A CA 1
ATOM 2181 C C . GLU A 1 263 ? 31.724 -8.860 -17.789 1.00 84.25 263 GLU A C 1
ATOM 2183 O O . GLU A 1 263 ? 31.706 -9.936 -18.389 1.00 84.25 263 GLU A O 1
ATOM 2188 N N . ALA A 1 264 ? 32.360 -7.788 -18.254 1.00 82.00 264 ALA A N 1
ATOM 2189 C CA . ALA A 1 264 ? 33.203 -7.835 -19.439 1.00 82.00 264 ALA A CA 1
ATOM 2190 C C . ALA A 1 264 ? 34.540 -8.513 -19.111 1.00 82.00 264 ALA A C 1
ATOM 2192 O O . ALA A 1 264 ? 35.047 -8.400 -17.990 1.00 82.00 264 ALA A O 1
ATOM 2193 N N . SER A 1 265 ? 35.168 -9.147 -20.103 1.00 82.94 265 SER A N 1
ATOM 2194 C CA . SER A 1 265 ? 36.549 -9.611 -19.958 1.00 82.94 265 SER A CA 1
ATOM 2195 C C . SER A 1 265 ? 37.488 -8.440 -19.644 1.00 82.94 265 SER A C 1
ATOM 2197 O O . SER A 1 265 ? 37.194 -7.269 -19.898 1.00 82.94 265 SER A O 1
ATOM 2199 N N . LYS A 1 266 ? 38.670 -8.745 -19.100 1.00 73.25 266 LYS A N 1
ATOM 2200 C CA . LYS A 1 266 ? 39.672 -7.732 -18.745 1.00 73.25 266 LYS A CA 1
ATOM 2201 C C . LYS A 1 266 ? 40.007 -6.845 -19.959 1.00 73.25 266 LYS A C 1
ATOM 2203 O O . LYS A 1 266 ? 40.508 -7.345 -20.958 1.00 73.25 266 LYS A O 1
ATOM 2208 N N . ASN A 1 267 ? 39.795 -5.532 -19.816 1.00 77.19 267 ASN A N 1
ATOM 2209 C CA . ASN A 1 267 ? 39.946 -4.481 -20.842 1.00 77.19 267 A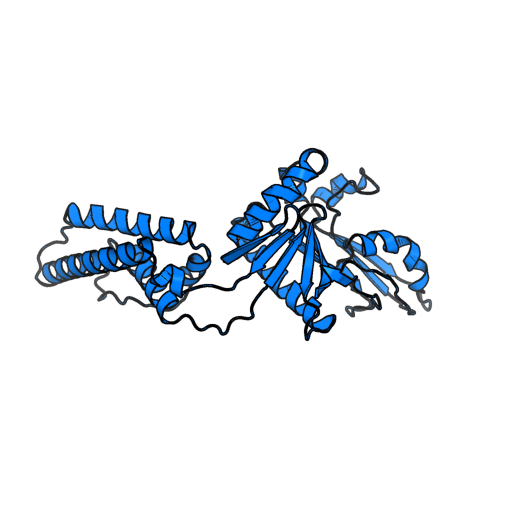SN A CA 1
ATOM 2210 C C . ASN A 1 267 ? 38.873 -4.439 -21.947 1.00 77.19 267 ASN A C 1
ATOM 2212 O O . ASN A 1 267 ? 38.985 -3.619 -22.857 1.00 77.19 267 ASN A O 1
ATOM 2216 N N . GLU A 1 268 ? 37.821 -5.245 -21.851 1.00 85.00 268 GLU A N 1
ATOM 2217 C CA . GLU A 1 268 ? 36.662 -5.175 -22.740 1.00 85.00 268 GLU A CA 1
ATOM 2218 C C . GLU A 1 268 ? 35.525 -4.374 -22.093 1.00 85.00 268 GLU A C 1
ATOM 2220 O O . GLU A 1 268 ? 35.531 -4.070 -20.895 1.00 85.00 268 GLU A O 1
ATOM 2225 N N . LYS A 1 269 ? 34.540 -3.992 -22.907 1.00 84.62 269 LYS A N 1
ATOM 2226 C CA . LYS A 1 269 ? 33.294 -3.387 -22.438 1.00 84.62 269 LYS A CA 1
ATOM 2227 C C . LYS A 1 269 ? 32.122 -4.106 -23.085 1.00 84.62 269 LYS A C 1
ATOM 2229 O O . LYS A 1 269 ? 32.183 -4.439 -24.264 1.00 84.62 269 LYS A O 1
ATOM 2234 N N . ILE A 1 270 ? 31.059 -4.297 -22.319 1.00 81.06 270 ILE A N 1
ATOM 2235 C CA . ILE A 1 270 ? 29.785 -4.789 -22.828 1.00 81.06 270 ILE A CA 1
ATOM 2236 C C . ILE A 1 270 ? 29.086 -3.620 -23.516 1.00 81.06 270 ILE A C 1
ATOM 2238 O O . ILE A 1 270 ? 28.846 -2.585 -22.884 1.00 81.06 270 ILE A O 1
ATOM 2242 N N . ASP A 1 271 ? 28.771 -3.792 -24.799 1.00 82.94 271 ASP A N 1
ATOM 2243 C CA . ASP A 1 271 ? 27.829 -2.922 -25.493 1.00 82.94 271 ASP A CA 1
ATOM 2244 C C . ASP A 1 271 ? 26.416 -3.322 -25.107 1.00 82.94 271 ASP A C 1
ATOM 2246 O O . ASP A 1 271 ? 25.890 -4.362 -25.510 1.00 82.94 271 ASP A O 1
ATOM 2250 N N . ILE A 1 272 ? 25.820 -2.479 -24.278 1.00 76.94 272 ILE A N 1
ATOM 2251 C CA . ILE A 1 272 ? 24.541 -2.776 -23.669 1.00 76.94 272 ILE A CA 1
ATOM 2252 C C . ILE A 1 272 ? 23.401 -2.732 -24.699 1.00 76.94 272 ILE A C 1
ATOM 2254 O O . ILE A 1 272 ? 22.414 -3.433 -24.526 1.00 76.94 272 ILE A O 1
ATOM 2258 N N . SER A 1 273 ? 23.570 -2.030 -25.827 1.00 77.81 273 SER A N 1
ATOM 2259 C CA . SER A 1 273 ? 22.549 -1.973 -26.884 1.00 77.81 273 SER A CA 1
ATOM 2260 C C . SER A 1 273 ? 22.198 -3.353 -27.458 1.00 77.81 273 SER A C 1
ATOM 2262 O O . SER A 1 273 ? 21.067 -3.584 -27.880 1.00 77.81 273 SER A O 1
ATOM 2264 N N . THR A 1 274 ? 23.133 -4.305 -27.385 1.00 80.50 274 THR A N 1
ATOM 2265 C CA . THR A 1 274 ? 22.939 -5.697 -27.822 1.00 80.50 274 THR A CA 1
ATOM 2266 C C . THR A 1 274 ? 21.923 -6.475 -26.985 1.00 80.50 274 THR A C 1
ATOM 2268 O O . THR A 1 274 ? 21.464 -7.532 -27.414 1.00 80.50 274 THR A O 1
ATOM 2271 N N . LEU A 1 275 ? 21.550 -5.976 -25.801 1.00 78.19 275 LEU A N 1
ATOM 2272 C CA . LEU A 1 275 ? 20.573 -6.639 -24.938 1.00 78.19 275 LEU A CA 1
ATOM 2273 C C . LEU A 1 275 ? 19.150 -6.090 -25.120 1.00 78.19 275 LEU A C 1
ATOM 2275 O O . LEU A 1 275 ? 18.234 -6.637 -24.508 1.00 78.19 275 LEU A O 1
ATOM 2279 N N . ASN A 1 276 ? 18.945 -5.041 -25.931 1.00 80.88 276 ASN A N 1
ATOM 2280 C CA . ASN A 1 276 ? 17.627 -4.421 -26.119 1.00 80.88 276 ASN A CA 1
ATOM 2281 C C . ASN A 1 276 ? 16.578 -5.470 -26.523 1.00 80.88 276 ASN A C 1
ATOM 2283 O O . ASN A 1 276 ? 15.573 -5.618 -25.833 1.00 80.88 276 ASN A O 1
ATOM 2287 N N . ASP A 1 277 ? 16.867 -6.285 -27.542 1.00 79.25 277 ASP A N 1
ATOM 2288 C CA . ASP A 1 277 ? 15.949 -7.321 -28.044 1.00 79.25 277 ASP A CA 1
ATOM 2289 C C . ASP A 1 277 ? 15.592 -8.376 -26.984 1.00 79.25 277 ASP A C 1
ATOM 2291 O O . ASP A 1 277 ? 14.480 -8.904 -26.962 1.00 79.25 277 ASP A O 1
ATOM 2295 N N . TYR A 1 278 ? 16.518 -8.675 -26.069 1.00 78.19 278 TYR A N 1
ATOM 2296 C CA . TYR A 1 278 ? 16.307 -9.682 -25.028 1.00 78.19 278 TYR A CA 1
ATOM 2297 C C . TYR A 1 278 ? 15.352 -9.209 -23.933 1.00 78.19 278 TYR A C 1
ATOM 2299 O O . TYR A 1 278 ? 14.621 -10.030 -23.374 1.00 78.19 278 TYR A O 1
ATOM 2307 N N . TYR A 1 279 ? 15.368 -7.909 -23.630 1.00 81.25 279 TYR A N 1
ATOM 2308 C CA . TYR A 1 279 ? 14.634 -7.310 -22.514 1.00 81.25 279 TYR A CA 1
ATOM 2309 C C . TYR A 1 279 ? 13.474 -6.413 -22.952 1.00 81.25 279 TYR A C 1
ATOM 2311 O O . TYR A 1 279 ? 12.723 -5.949 -22.098 1.00 81.25 279 TYR A O 1
ATOM 2319 N N . GLN A 1 280 ? 13.284 -6.197 -24.255 1.00 83.94 280 GLN A N 1
ATOM 2320 C CA . GLN A 1 280 ? 12.187 -5.397 -24.799 1.00 83.94 280 GLN A CA 1
ATOM 2321 C C . GLN A 1 280 ? 10.830 -5.862 -24.252 1.00 83.94 280 GLN A C 1
ATOM 2323 O O . GLN A 1 280 ? 10.089 -5.063 -23.685 1.00 83.94 280 GLN A O 1
ATOM 2328 N N . GLU A 1 281 ? 10.537 -7.165 -24.338 1.00 84.62 281 GLU A N 1
ATOM 2329 C CA . GLU A 1 281 ? 9.268 -7.726 -23.853 1.00 84.62 281 GLU A CA 1
ATOM 2330 C C . GLU A 1 281 ? 9.098 -7.536 -22.335 1.00 84.62 281 GLU A C 1
ATOM 2332 O O . GLU A 1 281 ? 8.012 -7.198 -21.866 1.00 84.62 281 GLU A O 1
ATOM 2337 N N . ASP A 1 282 ? 10.173 -7.705 -21.559 1.00 85.75 282 ASP A N 1
ATOM 2338 C CA . ASP A 1 282 ? 10.143 -7.508 -20.106 1.00 85.75 282 ASP A CA 1
ATOM 2339 C C . ASP A 1 282 ? 9.902 -6.030 -19.746 1.00 85.75 282 ASP A C 1
ATOM 2341 O O . ASP A 1 282 ? 9.200 -5.728 -18.777 1.00 85.75 282 ASP A O 1
ATOM 2345 N N . GLY A 1 283 ? 10.444 -5.096 -20.534 1.00 86.00 283 GLY A N 1
ATOM 2346 C CA . GLY A 1 283 ? 10.232 -3.656 -20.379 1.00 86.00 283 GLY A CA 1
ATOM 2347 C C . GLY A 1 283 ? 8.811 -3.218 -20.745 1.00 86.00 283 GLY A C 1
ATOM 2348 O O . GLY A 1 283 ? 8.183 -2.463 -20.001 1.00 86.00 283 GLY A O 1
ATOM 2349 N N . GLU A 1 284 ? 8.267 -3.738 -21.845 1.00 88.62 284 GLU A N 1
ATOM 2350 C CA . GLU A 1 284 ? 6.887 -3.488 -22.292 1.00 88.62 284 GLU A CA 1
ATOM 2351 C C . GLU A 1 284 ? 5.839 -4.092 -21.352 1.00 88.62 284 GLU A C 1
ATOM 2353 O O . GLU A 1 284 ? 4.709 -3.605 -21.263 1.00 88.62 284 GLU A O 1
ATOM 2358 N N . LYS A 1 285 ? 6.205 -5.154 -20.632 1.00 87.94 285 LYS A N 1
ATOM 2359 C CA . LYS A 1 285 ? 5.352 -5.771 -19.617 1.00 87.94 285 LYS A CA 1
ATOM 2360 C C . LYS A 1 285 ? 5.563 -5.204 -18.217 1.00 87.94 285 LYS A C 1
ATOM 2362 O O . LYS A 1 285 ? 4.797 -5.566 -17.337 1.00 87.94 285 LYS A O 1
ATOM 2367 N N . GLY A 1 286 ? 6.533 -4.315 -17.986 1.00 89.00 286 GLY A N 1
ATOM 2368 C CA . GLY A 1 286 ? 6.783 -3.718 -16.667 1.00 89.00 286 GLY A CA 1
ATOM 2369 C C . GLY A 1 286 ? 7.409 -4.680 -15.645 1.00 89.00 286 GLY A C 1
ATOM 2370 O O . GLY A 1 286 ? 7.105 -4.613 -14.451 1.00 89.00 286 GLY A O 1
ATOM 2371 N N . TYR A 1 287 ? 8.275 -5.593 -16.094 1.00 87.94 287 TYR A N 1
ATOM 2372 C CA . TYR A 1 287 ? 9.005 -6.538 -15.236 1.00 87.94 287 TYR A CA 1
ATOM 2373 C C . TYR A 1 287 ? 10.433 -6.086 -14.902 1.00 87.94 287 TYR A C 1
ATOM 2375 O O . TYR A 1 287 ? 11.066 -6.636 -13.999 1.00 87.94 287 TYR A O 1
ATOM 2383 N N . ILE A 1 288 ? 10.943 -5.059 -15.581 1.00 87.12 288 ILE A N 1
ATOM 2384 C CA . ILE A 1 288 ? 12.277 -4.512 -15.323 1.00 87.12 288 ILE A CA 1
ATOM 2385 C C . ILE A 1 288 ? 12.218 -3.558 -14.138 1.00 87.12 288 ILE A C 1
ATOM 2387 O O . ILE A 1 288 ? 11.621 -2.487 -14.214 1.00 87.12 288 ILE A O 1
ATOM 2391 N N . LYS A 1 289 ? 12.884 -3.943 -13.049 1.00 84.69 289 LYS A N 1
ATOM 2392 C CA . LYS A 1 289 ? 12.996 -3.117 -11.848 1.00 84.69 289 LYS A CA 1
ATOM 2393 C C . LYS A 1 289 ? 14.139 -2.122 -11.961 1.00 84.69 289 LYS A C 1
ATOM 2395 O O . LYS A 1 289 ? 13.988 -0.944 -11.652 1.00 84.69 289 LYS A O 1
ATOM 2400 N N . SER A 1 290 ? 15.315 -2.596 -12.367 1.00 85.31 290 SER A N 1
ATOM 2401 C CA . SER A 1 290 ? 16.467 -1.724 -12.571 1.00 85.31 290 SER A CA 1
ATOM 2402 C C . SER A 1 290 ? 17.498 -2.336 -13.510 1.00 85.31 290 SER A C 1
ATOM 2404 O O . SER A 1 290 ? 17.645 -3.552 -13.602 1.00 85.31 290 SER A O 1
ATOM 2406 N N . ILE A 1 291 ? 18.237 -1.465 -14.191 1.00 84.69 291 ILE A N 1
ATOM 2407 C CA . ILE A 1 291 ? 19.470 -1.806 -14.896 1.00 84.69 291 ILE A CA 1
ATOM 2408 C C . ILE A 1 291 ? 20.512 -0.801 -14.436 1.00 84.69 291 ILE A C 1
ATOM 2410 O O . ILE A 1 291 ? 20.327 0.414 -14.583 1.00 84.69 291 ILE A O 1
ATOM 2414 N N . THR A 1 292 ? 21.586 -1.305 -13.838 1.00 87.19 292 THR A N 1
ATOM 2415 C CA . THR A 1 292 ? 22.618 -0.480 -13.216 1.00 87.19 292 THR A CA 1
ATOM 2416 C C . THR A 1 292 ? 24.023 -0.898 -13.627 1.00 87.19 292 THR A C 1
ATOM 2418 O O . THR A 1 292 ? 24.279 -2.058 -13.926 1.00 87.19 292 THR A O 1
ATOM 2421 N N . SER A 1 293 ? 24.953 0.052 -13.607 1.00 86.62 293 SER A N 1
ATOM 2422 C CA . SER A 1 293 ? 26.399 -0.190 -13.690 1.00 86.62 293 SER A CA 1
ATOM 2423 C C . SER A 1 293 ? 27.059 0.536 -12.524 1.00 86.62 293 SER A C 1
ATOM 2425 O O . SER A 1 293 ? 26.859 1.747 -12.379 1.00 86.62 293 SER A O 1
ATOM 2427 N N . LYS A 1 294 ? 27.848 -0.160 -11.694 1.00 83.19 294 LYS A N 1
ATOM 2428 C CA . LYS A 1 294 ? 28.486 0.415 -10.492 1.00 83.19 294 LYS A CA 1
ATOM 2429 C C . LYS A 1 294 ? 27.499 1.192 -9.610 1.00 83.19 294 LYS A C 1
ATOM 2431 O O . LYS A 1 294 ? 27.795 2.287 -9.135 1.00 83.19 294 LYS A O 1
ATOM 2436 N N . GLY A 1 295 ? 26.282 0.661 -9.471 1.00 75.12 295 GLY A N 1
ATOM 2437 C CA . GLY A 1 295 ? 25.200 1.256 -8.681 1.00 75.12 295 GLY A CA 1
ATOM 2438 C C . GLY A 1 295 ? 24.475 2.452 -9.316 1.00 75.12 295 GLY A C 1
ATOM 2439 O O . GLY A 1 295 ? 23.584 3.008 -8.683 1.00 75.12 295 GLY A O 1
ATOM 2440 N N . LYS A 1 296 ? 24.805 2.864 -10.549 1.00 81.69 296 LYS A N 1
ATOM 2441 C CA . LYS A 1 296 ? 24.097 3.949 -11.256 1.00 81.69 296 LYS A CA 1
ATOM 2442 C C . LYS A 1 296 ? 23.095 3.386 -12.258 1.00 81.69 296 LYS A C 1
ATOM 2444 O O . LYS A 1 296 ? 23.470 2.517 -13.039 1.00 81.69 296 LYS A O 1
ATOM 2449 N N . LYS A 1 297 ? 21.856 3.898 -12.261 1.00 82.00 297 LYS A N 1
ATOM 2450 C CA . LYS A 1 297 ? 20.820 3.571 -13.262 1.00 82.00 297 LYS A CA 1
ATOM 2451 C C . LYS A 1 297 ? 21.271 4.057 -14.642 1.00 82.00 297 LYS A C 1
ATOM 2453 O O . LYS A 1 297 ? 21.711 5.196 -14.774 1.00 82.00 297 LYS A O 1
ATOM 2458 N N . ILE A 1 298 ? 21.179 3.184 -15.642 1.00 81.00 298 ILE A N 1
ATOM 2459 C CA . ILE A 1 298 ? 21.669 3.432 -17.014 1.00 81.00 298 ILE A CA 1
ATOM 2460 C C . ILE A 1 298 ? 20.584 3.223 -18.082 1.00 81.00 298 ILE A C 1
ATOM 2462 O O . ILE A 1 298 ? 20.879 3.035 -19.257 1.00 81.00 298 ILE A O 1
ATOM 2466 N N . ILE A 1 299 ? 19.318 3.255 -17.667 1.00 76.31 299 ILE A N 1
ATOM 2467 C CA . ILE A 1 299 ? 18.155 3.140 -18.551 1.00 76.31 299 ILE A CA 1
ATOM 2468 C C . ILE A 1 299 ? 17.861 4.511 -19.175 1.00 76.31 299 ILE A C 1
ATOM 2470 O O . ILE A 1 299 ? 17.655 5.480 -18.445 1.00 76.31 299 ILE A O 1
ATOM 2474 N N . THR A 1 300 ? 17.784 4.580 -20.505 1.00 72.19 300 THR A N 1
ATOM 2475 C CA . THR A 1 300 ? 17.422 5.785 -21.285 1.00 72.19 300 THR A CA 1
ATOM 2476 C C . THR A 1 300 ? 16.063 5.631 -21.982 1.00 72.19 300 THR A C 1
ATOM 2478 O O . THR A 1 300 ? 15.846 6.136 -23.077 1.00 72.19 300 THR A O 1
ATOM 2481 N N . SER A 1 301 ? 15.151 4.879 -21.366 1.00 77.19 301 SER A N 1
ATOM 2482 C CA . SER A 1 301 ? 13.883 4.437 -21.959 1.00 77.19 301 SER A CA 1
ATOM 2483 C C . SER A 1 301 ? 12.727 5.413 -21.727 1.00 77.19 301 SER A C 1
ATOM 2485 O O . SER A 1 301 ? 12.727 6.184 -20.765 1.00 77.19 301 SER A O 1
ATOM 2487 N N . VAL A 1 302 ? 11.716 5.349 -22.597 1.00 84.00 302 VAL A N 1
ATOM 2488 C CA . VAL A 1 302 ? 10.526 6.208 -22.530 1.00 84.00 302 VAL A CA 1
ATOM 2489 C C . VAL A 1 302 ? 9.405 5.457 -21.822 1.00 84.00 302 VAL A C 1
ATOM 2491 O O . VAL A 1 302 ? 8.931 4.432 -22.317 1.00 84.00 302 VAL A O 1
ATOM 2494 N N . ILE A 1 303 ? 8.990 5.959 -20.655 1.00 88.75 303 ILE A N 1
ATOM 2495 C CA . ILE A 1 303 ? 7.820 5.431 -19.942 1.00 88.75 303 ILE A CA 1
ATOM 2496 C C . ILE A 1 303 ? 6.592 5.649 -20.823 1.00 88.75 303 ILE A C 1
ATOM 2498 O O . ILE A 1 303 ? 6.346 6.762 -21.291 1.00 88.75 303 ILE A O 1
ATOM 2502 N N . LYS A 1 304 ? 5.824 4.581 -21.024 1.00 92.62 304 LYS A N 1
ATOM 2503 C CA . LYS A 1 304 ? 4.596 4.577 -21.804 1.00 92.62 304 LYS A CA 1
ATOM 2504 C C . LYS A 1 304 ? 3.606 5.582 -21.242 1.00 92.62 304 LYS A C 1
ATOM 2506 O O . LYS A 1 304 ? 3.399 5.669 -20.029 1.00 92.62 304 LYS A O 1
ATOM 2511 N N . LYS A 1 305 ? 2.962 6.299 -22.155 1.00 93.12 305 LYS A N 1
ATOM 2512 C CA . LYS A 1 305 ? 1.878 7.230 -21.862 1.00 93.12 305 LYS A CA 1
ATOM 2513 C C . LYS A 1 305 ? 0.567 6.732 -22.451 1.00 93.12 305 LYS A C 1
ATOM 2515 O O . LYS A 1 305 ? 0.554 6.016 -23.451 1.00 93.12 305 LYS A O 1
ATOM 2520 N N . MET A 1 306 ? -0.541 7.086 -21.815 1.00 92.56 306 MET A N 1
ATOM 2521 C CA . MET A 1 306 ? -1.881 6.722 -22.265 1.00 92.56 306 MET A CA 1
ATOM 2522 C C . MET A 1 306 ? -2.850 7.870 -22.017 1.00 92.56 306 MET A C 1
ATOM 2524 O O . MET A 1 306 ? -2.759 8.548 -20.995 1.00 92.56 306 MET A O 1
ATOM 2528 N N . VAL A 1 307 ? -3.779 8.081 -22.949 1.00 90.56 307 VAL A N 1
ATOM 2529 C CA . VAL A 1 307 ? -4.903 8.994 -22.745 1.00 90.56 307 VAL A CA 1
ATOM 2530 C C . VAL A 1 307 ? -6.082 8.178 -22.235 1.00 90.56 307 VAL A C 1
ATOM 2532 O O . VAL A 1 307 ? -6.497 7.237 -22.911 1.00 90.56 307 VAL A O 1
ATOM 2535 N N . LEU A 1 308 ? -6.570 8.539 -21.049 1.00 84.81 308 LEU A N 1
ATOM 2536 C CA . LEU A 1 308 ? -7.821 8.042 -20.472 1.00 84.81 308 LEU A CA 1
ATOM 2537 C C . LEU A 1 308 ? -8.906 9.112 -20.565 1.00 84.81 308 LEU A C 1
ATOM 2539 O O . LEU A 1 308 ? -8.552 10.323 -20.446 1.00 84.81 308 LEU A O 1
#